Protein AF-A0A075G2L5-F1 (afdb_monomer_lite)

Radius of gyration: 18.98 Å; chains: 1; bounding box: 48×31×48 Å

Secondary structure (DSSP, 8-state):
---EEEEEPTTS-EEEEES-SSPPPTT--HHHHHHHHHHTT-EEEE-STT-SSS--GGGGGGSSEEEEEETT-TTSHHHHHHHHHHHHTT--EEEE----SGGGTTSSEEEE-S-SSHHHHHHHHHTT-EEEEE--PPPHHHHHHHHHHHHHHHHHHHHHHHHHH-GGGHHHHHHHHHHHHH-TTSHHHHHHHHHHHHHHHHHHHHHHHS---THHHHTT-HHHHHHHH-

InterPro domains:
  IPR016195 Polymerase/histidinol phosphatase-like [SSF89550] (2-130)

Organism: NCBI:txid1455937

pLDDT: mean 94.18, std 5.15, range [72.25, 98.56]

Structure (mmCIF, N/CA/C/O backbone):
data_AF-A0A075G2L5-F1
#
_entry.id   AF-A0A075G2L5-F1
#
loop_
_atom_site.group_PDB
_atom_site.id
_atom_site.type_symbol
_atom_site.label_atom_id
_atom_site.label_alt_id
_atom_site.label_comp_id
_atom_site.label_asym_id
_atom_site.label_entity_id
_atom_site.label_seq_id
_atom_site.pdbx_PDB_ins_code
_atom_site.Cartn_x
_atom_site.Cartn_y
_atom_site.Cartn_z
_atom_site.occupancy
_atom_site.B_iso_or_equiv
_atom_site.auth_seq_id
_atom_site.auth_comp_id
_atom_site.auth_asym_id
_atom_site.auth_atom_id
_atom_site.pdbx_PDB_model_num
ATOM 1 N N . MET A 1 1 ? 1.046 12.188 17.574 1.00 91.12 1 MET A N 1
ATOM 2 C CA . MET A 1 1 ? 1.854 11.048 17.097 1.00 91.12 1 MET A CA 1
ATOM 3 C C . MET A 1 1 ? 1.497 9.862 17.960 1.00 91.12 1 MET A C 1
ATOM 5 O O . MET A 1 1 ? 1.572 9.993 19.175 1.00 91.12 1 MET A O 1
ATOM 9 N N . TYR A 1 2 ? 1.054 8.772 17.345 1.00 94.88 2 TYR A N 1
ATOM 10 C CA . TYR A 1 2 ? 0.597 7.564 18.028 1.00 94.88 2 TYR A CA 1
ATOM 11 C C . TYR A 1 2 ? 1.304 6.341 17.436 1.00 94.88 2 TYR A C 1
ATOM 13 O O . TYR A 1 2 ? 1.673 6.398 16.260 1.00 94.88 2 TYR A O 1
ATOM 21 N N . PRO A 1 3 ? 1.524 5.279 18.228 1.00 95.88 3 PRO A N 1
ATOM 22 C CA . PRO A 1 3 ? 2.209 4.083 17.759 1.00 95.88 3 PRO A CA 1
ATOM 23 C C . PRO A 1 3 ? 1.346 3.303 16.763 1.00 95.88 3 PRO A C 1
ATOM 25 O O . PRO A 1 3 ? 0.140 3.129 16.960 1.00 95.88 3 PRO A O 1
ATOM 28 N N . ALA A 1 4 ? 1.980 2.843 15.689 1.00 97.12 4 ALA A N 1
ATOM 29 C CA . ALA A 1 4 ? 1.389 1.981 14.679 1.00 97.12 4 ALA A CA 1
ATOM 30 C C . ALA A 1 4 ? 2.491 1.187 13.968 1.00 97.12 4 ALA A C 1
ATOM 32 O O . ALA A 1 4 ? 3.648 1.612 13.959 1.00 97.12 4 ALA A O 1
ATOM 33 N N . GLU A 1 5 ? 2.122 0.069 13.355 1.00 97.38 5 GLU A N 1
ATOM 34 C CA . GLU A 1 5 ? 3.038 -0.798 12.615 1.00 97.38 5 GLU A CA 1
ATOM 35 C C . GLU A 1 5 ? 2.364 -1.364 11.365 1.00 97.38 5 GLU A C 1
ATOM 37 O O . GLU A 1 5 ? 1.165 -1.642 11.361 1.00 97.38 5 GLU A O 1
ATOM 42 N N . GLU A 1 6 ? 3.147 -1.525 10.301 1.00 97.94 6 GLU A N 1
ATOM 43 C CA . GLU A 1 6 ? 2.768 -2.293 9.120 1.00 97.94 6 GLU A CA 1
ATOM 44 C C . GLU A 1 6 ? 3.404 -3.678 9.228 1.00 97.94 6 GLU A C 1
ATOM 46 O O . GLU A 1 6 ? 4.622 -3.832 9.137 1.00 97.94 6 GLU A O 1
ATOM 51 N N . VAL A 1 7 ? 2.574 -4.688 9.472 1.00 98.06 7 VAL A N 1
ATOM 52 C CA . VAL A 1 7 ? 3.015 -6.061 9.705 1.00 98.06 7 VAL A CA 1
ATOM 53 C C . VAL A 1 7 ? 2.941 -6.837 8.397 1.00 98.06 7 VAL A C 1
ATOM 55 O O . VAL A 1 7 ? 1.862 -7.020 7.829 1.00 98.06 7 VAL A O 1
ATOM 58 N N . THR A 1 8 ? 4.085 -7.337 7.931 1.00 97.81 8 THR A N 1
ATOM 59 C CA . THR A 1 8 ? 4.146 -8.281 6.809 1.00 97.81 8 THR A CA 1
ATOM 60 C C . THR A 1 8 ? 3.854 -9.698 7.303 1.00 97.81 8 THR A C 1
ATOM 62 O O . THR A 1 8 ? 4.574 -10.228 8.158 1.00 97.81 8 THR A O 1
ATOM 65 N N . THR A 1 9 ? 2.807 -10.301 6.747 1.00 97.50 9 THR A N 1
ATOM 66 C CA . THR A 1 9 ? 2.351 -11.673 7.024 1.00 97.50 9 THR A CA 1
ATOM 67 C C . THR A 1 9 ? 3.226 -12.733 6.341 1.00 97.50 9 THR A C 1
ATOM 69 O O . THR A 1 9 ? 4.060 -12.426 5.487 1.00 97.50 9 THR A O 1
ATOM 72 N N . ASP A 1 10 ? 3.037 -14.000 6.709 1.00 95.50 10 ASP A N 1
ATOM 73 C CA . ASP A 1 10 ? 3.710 -15.177 6.134 1.00 95.50 10 ASP A CA 1
ATOM 74 C C . ASP A 1 10 ? 3.579 -15.288 4.607 1.00 95.50 10 ASP A C 1
ATOM 76 O O . ASP A 1 10 ? 4.484 -15.770 3.923 1.00 95.50 10 ASP A O 1
ATOM 80 N N . ASN A 1 11 ? 2.473 -14.791 4.059 1.00 92.19 11 ASN A N 1
ATOM 81 C CA . ASN A 1 11 ? 2.207 -14.754 2.633 1.00 92.19 11 ASN A CA 1
ATOM 82 C C . ASN A 1 11 ? 2.619 -13.425 1.972 1.00 92.19 11 ASN A C 1
ATOM 84 O O . ASN A 1 11 ? 2.211 -13.191 0.837 1.00 92.19 11 ASN A O 1
ATOM 88 N N . GLU A 1 12 ? 3.455 -12.604 2.615 1.00 92.19 12 GLU A N 1
ATOM 89 C CA . GLU A 1 12 ? 3.915 -11.274 2.163 1.00 92.19 12 GLU A CA 1
ATOM 90 C C . GLU A 1 12 ? 2.790 -10.241 1.934 1.00 92.19 12 GLU A C 1
ATOM 92 O O . GLU A 1 12 ? 2.998 -9.243 1.254 1.00 92.19 12 GLU A O 1
ATOM 97 N N . SER A 1 13 ? 1.597 -10.437 2.504 1.00 95.38 13 SER A N 1
ATOM 98 C CA . SER A 1 13 ? 0.564 -9.390 2.544 1.00 95.38 13 SER A CA 1
ATOM 99 C C . SER A 1 13 ? 0.750 -8.487 3.758 1.00 95.38 13 SER A C 1
ATOM 101 O O . SER A 1 13 ? 1.330 -8.908 4.762 1.00 95.38 13 SER A O 1
ATOM 103 N N . HIS A 1 14 ? 0.2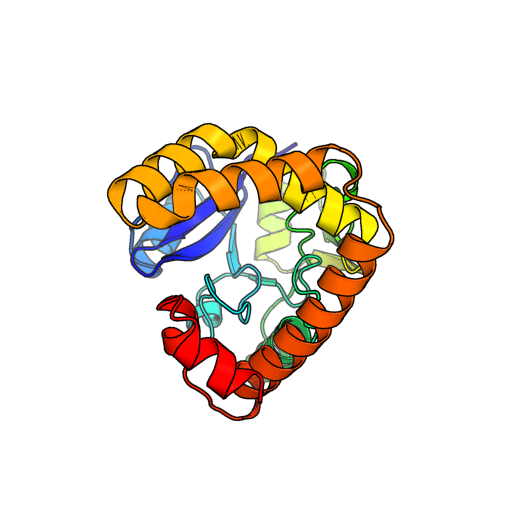21 -7.269 3.702 1.00 97.56 14 HIS A N 1
ATOM 104 C CA . HIS A 1 14 ? 0.363 -6.295 4.784 1.00 97.56 14 HIS A CA 1
ATOM 105 C C . HIS A 1 14 ? -0.918 -6.121 5.606 1.00 97.56 14 HIS A C 1
ATOM 107 O O . HIS A 1 14 ? -2.025 -6.212 5.076 1.00 97.56 14 HIS A O 1
ATOM 113 N N . VAL A 1 15 ? -0.749 -5.826 6.896 1.00 98.44 15 VAL A N 1
ATOM 114 C CA . VAL A 1 15 ? -1.799 -5.394 7.832 1.00 98.44 15 VAL A CA 1
ATOM 115 C C . VAL A 1 15 ? -1.279 -4.168 8.579 1.00 98.44 15 VAL A C 1
ATOM 117 O O . VAL A 1 15 ? -0.190 -4.218 9.146 1.00 98.44 15 VAL A O 1
ATOM 120 N N . LEU A 1 16 ? -2.046 -3.078 8.621 1.00 98.31 16 LEU A N 1
ATOM 121 C CA . LEU A 1 16 ? -1.731 -1.942 9.491 1.00 98.31 16 LEU A CA 1
ATOM 122 C C . LEU A 1 16 ? -2.360 -2.168 10.860 1.00 98.31 16 LEU A C 1
ATOM 124 O O . LEU A 1 16 ? -3.542 -2.505 10.948 1.00 98.31 16 LEU A O 1
ATOM 128 N N . VAL A 1 17 ? -1.591 -1.945 11.920 1.00 98.44 17 VAL A N 1
ATOM 129 C CA . VAL A 1 17 ? -2.044 -2.095 13.303 1.00 98.44 17 VAL A CA 1
ATOM 130 C C . VAL A 1 17 ? -1.798 -0.793 14.057 1.00 98.44 17 VAL A C 1
ATOM 132 O O . VAL A 1 17 ? -0.660 -0.356 14.209 1.00 98.44 17 VAL A O 1
ATOM 135 N N . TYR A 1 18 ? -2.873 -0.155 14.520 1.00 97.94 18 TYR A N 1
ATOM 136 C CA . TYR A 1 18 ? -2.849 1.128 15.224 1.00 97.94 18 TYR A CA 1
ATOM 137 C C . TYR A 1 18 ? -3.074 0.947 16.722 1.00 97.94 18 TYR A C 1
ATOM 139 O O . TYR A 1 18 ? -4.006 0.254 17.127 1.00 97.94 18 TYR A O 1
ATOM 147 N N . GLY A 1 19 ? -2.288 1.652 17.539 1.00 96.69 19 GLY A N 1
ATOM 148 C CA . GLY A 1 19 ? -2.414 1.619 18.998 1.00 96.69 19 GLY A CA 1
ATOM 149 C C . GLY A 1 19 ? -1.678 0.458 19.656 1.00 96.69 19 GLY A C 1
ATOM 150 O O . GLY A 1 19 ? -2.139 -0.037 20.676 1.00 96.69 19 GLY A O 1
ATOM 151 N N . ILE A 1 20 ? -0.558 0.035 19.070 1.00 96.44 20 ILE A N 1
ATOM 152 C CA . ILE A 1 20 ? 0.301 -1.011 19.633 1.00 96.44 20 ILE A CA 1
ATOM 153 C C . ILE A 1 20 ? 1.138 -0.495 20.811 1.00 96.44 20 ILE A C 1
ATOM 155 O O . ILE A 1 20 ? 1.550 0.669 20.830 1.00 96.44 20 ILE A O 1
ATOM 159 N N . ASP A 1 21 ? 1.429 -1.372 21.766 1.00 94.81 21 ASP A N 1
ATOM 160 C CA . ASP A 1 21 ? 2.378 -1.144 22.862 1.00 94.81 21 ASP A CA 1
ATOM 161 C C . ASP A 1 21 ? 3.716 -1.875 22.635 1.00 94.81 21 ASP A C 1
ATOM 163 O O . ASP A 1 21 ? 4.760 -1.408 23.100 1.00 94.81 21 ASP A O 1
ATOM 167 N N . HIS A 1 22 ? 3.714 -2.964 21.858 1.00 95.75 22 HIS A N 1
ATOM 168 C CA . HIS A 1 22 ? 4.903 -3.682 21.406 1.00 95.75 22 HIS A CA 1
ATOM 169 C C . HIS A 1 22 ? 4.769 -4.161 19.954 1.00 95.75 22 HIS A C 1
ATOM 171 O O . HIS A 1 22 ? 3.672 -4.400 19.453 1.00 95.75 22 HIS A O 1
ATOM 177 N N . SER A 1 23 ? 5.915 -4.305 19.280 1.00 96.94 23 SER A N 1
ATOM 178 C CA . SER A 1 23 ? 5.971 -4.746 17.880 1.00 96.94 23 SER A CA 1
ATOM 179 C C . SER A 1 23 ? 5.433 -6.167 17.721 1.00 96.94 23 SER A C 1
ATOM 181 O O . SER A 1 23 ? 5.717 -7.056 18.533 1.00 96.94 23 SER A O 1
ATOM 183 N N . ILE A 1 24 ? 4.665 -6.372 16.656 1.00 97.38 24 ILE A N 1
ATOM 184 C CA . ILE A 1 24 ? 4.135 -7.666 16.249 1.00 97.38 24 ILE A CA 1
ATOM 185 C C . ILE A 1 24 ? 5.153 -8.339 15.330 1.00 97.38 24 ILE A C 1
ATOM 187 O O . ILE A 1 24 ? 5.670 -7.759 14.376 1.00 97.38 24 ILE A O 1
ATOM 191 N N . LYS A 1 25 ? 5.444 -9.612 15.602 1.00 96.56 25 LYS A N 1
ATOM 192 C CA . LYS A 1 25 ? 6.413 -10.381 14.821 1.00 96.56 25 LYS A CA 1
ATOM 193 C C . LYS A 1 25 ? 5.963 -10.509 13.356 1.00 96.56 25 LYS A C 1
ATOM 195 O O . LYS A 1 25 ? 4.844 -10.925 13.077 1.00 96.56 25 LYS A O 1
ATOM 200 N N . SER A 1 26 ? 6.872 -10.237 12.420 1.00 96.31 26 SER A N 1
ATOM 201 C CA . SER A 1 26 ? 6.643 -10.480 10.990 1.00 96.31 26 SER A CA 1
ATOM 202 C C . SER A 1 26 ? 6.686 -11.976 10.635 1.00 96.31 26 SER A C 1
ATOM 204 O O . SER A 1 26 ? 7.354 -12.772 11.304 1.00 96.31 26 SER A O 1
AT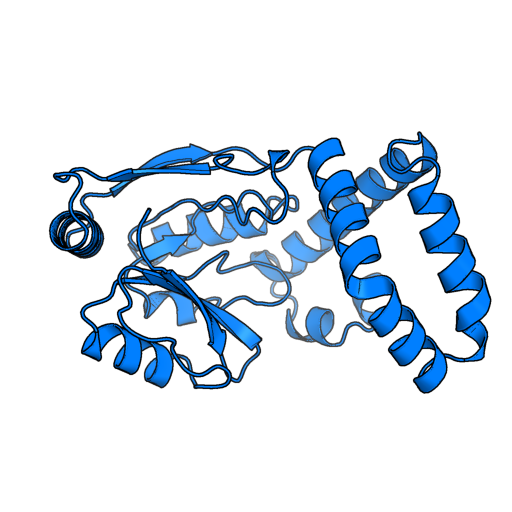OM 206 N N . GLY A 1 27 ? 5.985 -12.352 9.562 1.00 96.50 27 GLY A N 1
ATOM 207 C CA . GLY A 1 27 ? 5.903 -13.726 9.065 1.00 96.50 27 GLY A CA 1
ATOM 208 C C . GLY A 1 27 ? 4.887 -14.594 9.808 1.00 96.50 27 GLY A C 1
ATOM 209 O O . GLY A 1 27 ? 4.950 -15.815 9.705 1.00 96.50 27 GLY A O 1
ATOM 210 N N . LEU A 1 28 ? 3.993 -13.974 10.580 1.00 97.62 28 LEU A N 1
ATOM 211 C CA . LEU A 1 28 ? 2.815 -14.619 11.155 1.00 97.62 28 LEU A CA 1
ATOM 212 C C . LEU A 1 28 ? 1.700 -14.720 10.107 1.00 97.62 28 LEU A C 1
ATOM 214 O O . LEU A 1 28 ? 1.626 -13.896 9.191 1.00 97.62 28 LEU A O 1
ATOM 218 N N . SER A 1 29 ? 0.812 -15.698 10.261 1.00 98.31 29 SER A N 1
ATOM 219 C CA . SER A 1 29 ? -0.421 -15.752 9.473 1.00 98.31 29 SER A CA 1
ATOM 220 C C . SER A 1 29 ? -1.321 -14.553 9.788 1.00 98.31 29 SER A C 1
ATOM 222 O O . SER A 1 29 ? -1.224 -13.949 10.858 1.00 98.31 29 SER A O 1
ATOM 224 N N . LEU A 1 30 ? -2.244 -14.219 8.878 1.00 98.25 30 LEU A N 1
ATOM 225 C CA . LEU A 1 30 ? -3.199 -13.126 9.095 1.00 98.25 30 LEU A CA 1
ATOM 226 C C . LEU A 1 30 ? -3.911 -13.250 10.451 1.00 98.25 30 LEU A C 1
ATOM 228 O O . LEU A 1 30 ? -3.936 -12.294 11.215 1.00 98.25 30 LEU A O 1
ATOM 232 N N . HIS A 1 31 ? -4.453 -14.425 10.774 1.00 98.31 31 HIS A N 1
ATOM 233 C CA . HIS A 1 31 ? -5.198 -14.622 12.019 1.00 98.31 31 HIS A CA 1
ATOM 234 C C . HIS A 1 31 ? -4.329 -14.445 13.268 1.00 98.31 31 HIS A C 1
ATOM 236 O O . HIS A 1 31 ? -4.788 -13.840 14.231 1.00 98.31 31 HIS A O 1
ATOM 242 N N . GLU A 1 32 ? -3.069 -14.881 13.237 1.00 98.38 32 GLU A N 1
ATOM 243 C CA . GLU A 1 32 ? -2.132 -14.645 14.340 1.00 98.38 32 GLU A CA 1
ATOM 244 C C . GLU A 1 32 ? -1.825 -13.151 14.514 1.00 98.38 32 GLU A C 1
ATOM 246 O O . GLU A 1 32 ? -1.801 -12.664 15.641 1.00 98.38 32 GLU A O 1
ATOM 251 N N . VAL A 1 33 ? -1.659 -12.396 13.419 1.00 98.4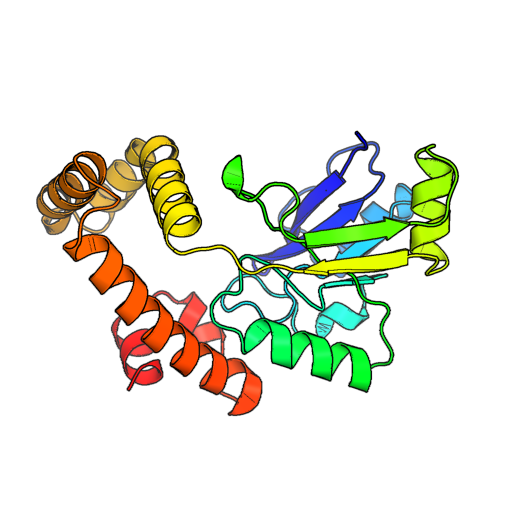4 33 VAL A N 1
ATOM 252 C CA . VAL A 1 33 ? -1.489 -10.931 13.485 1.00 98.44 33 VAL A CA 1
ATOM 253 C C . VAL A 1 33 ? -2.721 -10.261 14.098 1.00 98.44 33 VAL A C 1
ATOM 255 O O . VAL A 1 33 ? -2.583 -9.389 14.957 1.00 98.44 33 VAL A O 1
ATOM 258 N N . LEU A 1 34 ? -3.927 -10.672 13.691 1.00 98.44 34 LEU A N 1
ATOM 259 C CA . LEU A 1 34 ? -5.179 -10.144 14.244 1.00 98.44 34 LEU A CA 1
ATOM 260 C C . LEU A 1 34 ? -5.328 -10.478 15.738 1.00 98.44 34 LEU A C 1
ATOM 262 O O . LEU A 1 34 ? -5.773 -9.631 16.516 1.00 98.44 34 LEU A O 1
ATOM 266 N N . ASP A 1 35 ? -4.925 -11.678 16.158 1.00 98.38 35 ASP A N 1
ATOM 267 C CA . ASP A 1 35 ? -4.945 -12.087 17.563 1.00 98.38 35 ASP A CA 1
ATOM 268 C C . ASP A 1 35 ? -3.951 -11.279 18.411 1.00 98.38 35 ASP A C 1
ATOM 270 O O . ASP A 1 35 ? -4.305 -10.842 19.509 1.00 98.38 35 ASP A O 1
ATOM 274 N N . GLU A 1 36 ? -2.738 -11.018 17.912 1.00 98.12 36 GLU A N 1
ATOM 275 C CA . GLU A 1 36 ? -1.771 -10.144 18.592 1.00 98.12 36 GLU A CA 1
ATOM 276 C C . GLU A 1 36 ? -2.282 -8.702 18.699 1.00 98.12 36 GLU A C 1
ATOM 278 O O . GLU A 1 36 ? -2.260 -8.114 19.783 1.00 98.12 36 GLU A O 1
ATOM 283 N N . ALA A 1 37 ? -2.846 -8.152 17.620 1.00 98.06 37 ALA A N 1
ATOM 284 C CA . ALA A 1 37 ? -3.466 -6.828 17.647 1.00 98.06 37 ALA A CA 1
ATOM 285 C C . ALA A 1 37 ? -4.601 -6.753 18.685 1.00 98.06 37 ALA A C 1
ATOM 287 O O . ALA A 1 37 ? -4.712 -5.786 19.447 1.00 98.06 37 ALA A O 1
ATOM 288 N N . LYS A 1 38 ? -5.425 -7.802 18.775 1.00 97.38 38 LYS A N 1
ATOM 289 C CA . LYS A 1 38 ? -6.520 -7.885 19.745 1.00 97.38 38 LYS A CA 1
ATOM 290 C C . LYS A 1 38 ? -6.022 -7.920 21.191 1.00 97.38 38 LYS A C 1
ATOM 292 O O . LYS A 1 38 ? -6.625 -7.251 22.033 1.00 97.38 38 LYS A O 1
ATOM 297 N N . LYS A 1 39 ? -4.934 -8.643 21.490 1.00 97.69 39 LYS A N 1
ATOM 298 C CA . LYS A 1 39 ? -4.314 -8.675 22.834 1.00 97.69 39 LYS A CA 1
ATOM 299 C C . LYS A 1 39 ? -3.862 -7.290 23.296 1.00 97.69 39 LYS A C 1
ATOM 301 O O . LYS A 1 39 ? -3.967 -6.991 24.481 1.00 97.69 39 LYS A O 1
ATOM 306 N N . GLN A 1 40 ? -3.430 -6.446 22.361 1.00 97.06 40 GLN A N 1
ATOM 307 C CA . GLN A 1 40 ? -3.001 -5.069 22.622 1.00 97.06 40 GLN A CA 1
ATOM 308 C C . GLN A 1 40 ? -4.152 -4.048 22.571 1.00 97.06 40 GLN A C 1
ATOM 310 O O . GLN A 1 40 ? -3.926 -2.848 22.674 1.00 97.06 40 GLN A O 1
ATOM 315 N N . ASN A 1 41 ? -5.404 -4.493 22.395 1.00 96.31 41 ASN A N 1
ATOM 316 C CA . ASN A 1 41 ? -6.560 -3.619 22.174 1.00 96.31 41 ASN A CA 1
ATOM 317 C C . ASN A 1 41 ? -6.379 -2.650 20.979 1.00 96.31 41 ASN A C 1
ATOM 319 O O . ASN A 1 41 ? -7.028 -1.603 20.926 1.00 96.31 41 ASN A O 1
ATOM 323 N N . ALA A 1 42 ? -5.574 -3.032 19.988 1.00 97.88 42 ALA A N 1
ATOM 324 C CA . ALA A 1 42 ? -5.291 -2.252 18.788 1.00 97.88 42 ALA A CA 1
ATOM 325 C C . ALA A 1 42 ? -6.442 -2.306 17.763 1.00 97.88 42 ALA A C 1
ATOM 327 O O . ALA A 1 42 ? -7.432 -3.023 17.952 1.00 97.88 42 ALA A O 1
ATOM 328 N N . VAL A 1 43 ? -6.318 -1.518 16.690 1.00 98.25 43 VAL A N 1
ATOM 329 C CA . VAL A 1 43 ? -7.195 -1.540 15.503 1.00 98.25 43 VAL A CA 1
ATOM 330 C C . VAL A 1 43 ? -6.411 -2.009 14.296 1.00 98.25 43 VAL A C 1
ATOM 332 O O . VAL A 1 43 ? -5.318 -1.512 14.036 1.00 98.25 43 VAL A O 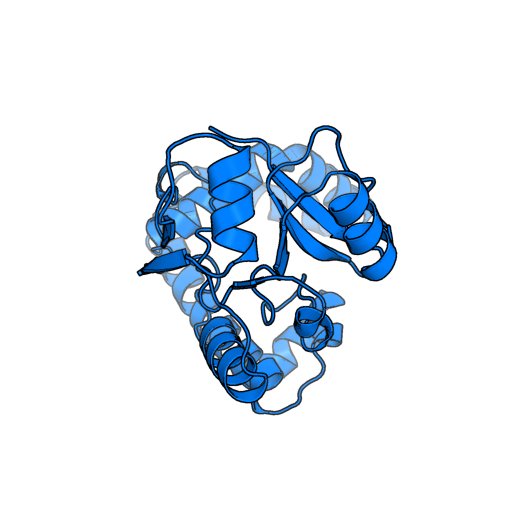1
ATOM 335 N N . THR A 1 44 ? -7.006 -2.909 13.527 1.00 98.50 44 THR A N 1
ATOM 336 C CA . THR A 1 44 ? -6.423 -3.451 12.304 1.00 98.50 44 THR A CA 1
ATOM 337 C C . THR A 1 44 ? -7.039 -2.800 11.072 1.00 98.50 44 THR A C 1
ATOM 339 O O . THR A 1 44 ? -8.235 -2.524 11.003 1.00 98.50 44 THR A O 1
ATOM 342 N N . THR A 1 45 ? -6.219 -2.514 10.072 1.00 98.50 45 THR A N 1
ATOM 343 C CA . THR A 1 45 ? -6.667 -2.015 8.772 1.00 98.50 45 THR A CA 1
ATOM 344 C C . THR A 1 45 ? -6.019 -2.848 7.683 1.00 98.50 45 THR A C 1
ATOM 346 O O . THR A 1 45 ? -4.817 -3.082 7.744 1.00 98.50 45 THR A O 1
ATOM 349 N N . ALA A 1 46 ? -6.790 -3.273 6.683 1.00 98.31 46 ALA A N 1
ATOM 350 C CA . ALA A 1 46 ? -6.249 -3.874 5.469 1.00 98.31 46 ALA A CA 1
ATOM 351 C C . ALA A 1 46 ? -5.745 -2.757 4.531 1.00 98.31 46 ALA A C 1
ATOM 353 O O . ALA A 1 46 ? -6.580 -2.085 3.903 1.00 98.31 46 ALA A O 1
ATOM 354 N N . PRO A 1 47 ? -4.422 -2.507 4.438 1.00 97.56 47 PRO A N 1
ATOM 355 C CA . PRO A 1 47 ? -3.886 -1.511 3.527 1.00 97.56 47 PRO A CA 1
ATOM 356 C C . PRO A 1 47 ? -4.021 -1.989 2.090 1.00 97.56 47 PRO A C 1
ATOM 358 O O . PRO A 1 47 ? -3.903 -3.185 1.809 1.00 97.56 47 PRO A O 1
ATOM 361 N N . HIS A 1 48 ? -4.266 -1.040 1.181 1.00 96.31 48 HIS A N 1
ATOM 362 C CA . HIS A 1 48 ? -4.254 -1.235 -0.269 1.00 96.31 48 HIS A CA 1
ATOM 363 C C . HIS A 1 48 ? -4.675 -2.659 -0.712 1.00 96.31 48 HIS A C 1
ATOM 365 O O . HIS A 1 48 ? -3.908 -3.362 -1.376 1.00 96.31 48 HIS A O 1
ATOM 371 N N . PRO A 1 49 ? -5.902 -3.106 -0.373 1.00 96.00 49 PRO A N 1
ATOM 372 C CA . PRO A 1 49 ? -6.310 -4.519 -0.360 1.00 96.00 49 PRO A CA 1
ATOM 373 C C . PRO A 1 49 ? -6.316 -5.177 -1.740 1.00 96.00 49 PRO A C 1
ATOM 375 O O . PRO A 1 49 ? -6.458 -6.391 -1.849 1.00 96.00 49 PRO A O 1
ATOM 378 N N . PHE A 1 50 ? -6.168 -4.386 -2.806 1.00 96.62 50 PHE A N 1
ATOM 379 C CA . PHE A 1 50 ? -6.054 -4.866 -4.177 1.00 96.62 50 PHE A CA 1
ATOM 380 C C . PHE A 1 50 ? -4.813 -4.340 -4.923 1.00 96.62 50 PHE A C 1
ATOM 382 O O . PHE A 1 50 ? -4.809 -4.333 -6.158 1.00 96.62 50 PHE A O 1
ATOM 389 N N . SER A 1 51 ? -3.764 -3.926 -4.197 1.00 94.38 51 SER A N 1
ATOM 390 C CA . SER A 1 51 ? -2.448 -3.616 -4.778 1.00 94.38 51 SER A CA 1
ATOM 391 C C . SER A 1 51 ? -1.876 -4.836 -5.504 1.00 94.38 51 SER A C 1
ATOM 393 O O . SER A 1 51 ? -2.317 -5.960 -5.296 1.00 94.38 51 SER A O 1
ATOM 395 N N . LEU A 1 52 ? -0.914 -4.655 -6.405 1.00 91.19 52 LEU A N 1
ATOM 396 C CA . LEU A 1 52 ? -0.466 -5.739 -7.286 1.00 91.19 52 LEU A CA 1
ATOM 397 C C . LEU A 1 52 ? 0.384 -6.830 -6.612 1.00 91.19 52 LEU A C 1
ATOM 399 O O . LEU A 1 52 ? 0.494 -7.913 -7.183 1.00 91.19 52 LEU A O 1
ATOM 403 N N . LEU A 1 53 ? 0.985 -6.561 -5.451 1.00 85.06 53 LEU A N 1
ATOM 404 C CA . LEU A 1 53 ? 1.990 -7.435 -4.831 1.00 85.06 53 LEU A CA 1
ATOM 405 C C . LEU A 1 53 ? 1.581 -7.873 -3.421 1.00 85.06 53 LEU A C 1
ATOM 407 O O . LEU A 1 53 ? 1.364 -9.063 -3.202 1.00 85.06 53 LEU A O 1
ATOM 411 N N . ASP A 1 54 ? 1.400 -6.909 -2.518 1.00 88.69 54 ASP A N 1
ATOM 412 C CA . ASP A 1 54 ? 1.421 -7.141 -1.068 1.00 88.69 54 ASP A CA 1
ATOM 413 C C . ASP A 1 54 ? 0.017 -6.937 -0.462 1.00 88.69 54 ASP A C 1
ATOM 415 O O . ASP A 1 54 ? -0.219 -6.092 0.402 1.00 88.69 54 ASP A O 1
ATOM 419 N N . ALA A 1 55 ? -0.969 -7.660 -1.001 1.00 93.31 55 ALA A N 1
ATOM 420 C CA . ALA A 1 55 ? -2.391 -7.401 -0.773 1.00 93.31 55 ALA A CA 1
ATOM 421 C C . ALA A 1 55 ? -3.144 -8.612 -0.207 1.00 93.31 55 ALA A C 1
ATOM 423 O O . ALA A 1 55 ? -3.114 -9.689 -0.798 1.00 93.31 55 ALA A O 1
ATOM 424 N N . LEU A 1 56 ? -3.940 -8.381 0.846 1.00 95.38 56 LEU A N 1
ATOM 425 C CA . LEU A 1 56 ? -4.811 -9.390 1.472 1.00 95.38 56 LEU A CA 1
ATOM 426 C C . LEU A 1 56 ? -5.986 -9.844 0.591 1.00 95.38 56 LEU A C 1
ATOM 428 O O . LEU A 1 56 ? -6.554 -10.911 0.810 1.00 95.38 56 LEU A O 1
ATOM 432 N N . ARG A 1 57 ? -6.382 -9.050 -0.413 1.00 95.38 57 ARG A N 1
ATOM 433 C CA . ARG A 1 57 ? -7.521 -9.353 -1.300 1.00 95.38 57 ARG A CA 1
ATOM 434 C C . ARG A 1 57 ? -8.806 -9.602 -0.505 1.00 95.38 57 ARG A C 1
ATOM 436 O O . ARG A 1 57 ? -9.211 -8.755 0.285 1.00 95.38 57 ARG A O 1
ATOM 443 N N . GLU A 1 58 ? -9.466 -10.733 -0.733 1.00 96.56 58 GLU A N 1
ATOM 444 C CA . GLU A 1 58 ? -10.733 -11.091 -0.095 1.00 96.56 58 GLU A CA 1
ATOM 445 C C . GLU A 1 58 ? -10.588 -11.308 1.422 1.00 96.56 58 GLU A C 1
ATOM 447 O O . GLU A 1 58 ? -11.548 -11.058 2.146 1.00 96.56 58 GLU A O 1
ATOM 452 N N . ASP A 1 59 ? -9.393 -11.649 1.922 1.00 97.38 59 ASP A N 1
ATOM 453 C CA . ASP A 1 59 ? -9.131 -11.795 3.363 1.00 97.38 59 ASP A CA 1
ATOM 454 C C . ASP A 1 59 ? -9.143 -10.447 4.107 1.00 97.38 59 ASP A C 1
ATOM 456 O O . ASP A 1 59 ? -9.192 -10.399 5.335 1.00 97.38 59 ASP A O 1
ATOM 460 N N . SER A 1 60 ? -9.205 -9.326 3.381 1.00 97.75 60 SER A N 1
ATOM 461 C CA . SER A 1 60 ? -9.376 -7.991 3.971 1.00 97.75 60 SER A CA 1
ATOM 462 C C . SER A 1 60 ? -10.659 -7.853 4.803 1.00 97.75 60 SER A C 1
ATOM 464 O O . SER A 1 60 ? -10.763 -6.913 5.584 1.00 97.75 60 SER A O 1
ATOM 466 N N . VAL A 1 61 ? -11.639 -8.760 4.654 1.00 98.19 61 VAL A N 1
ATOM 467 C CA . VAL A 1 61 ? -12.858 -8.783 5.490 1.00 98.19 61 VAL A CA 1
ATOM 468 C C . VAL A 1 61 ? -12.586 -9.072 6.968 1.00 98.19 61 VAL A C 1
ATOM 470 O O . VAL A 1 61 ? -13.463 -8.824 7.789 1.00 98.19 61 VAL A O 1
ATOM 473 N N . TYR A 1 62 ? -11.421 -9.633 7.307 1.00 98.19 62 TYR A N 1
ATOM 474 C CA . TYR A 1 62 ? -11.089 -9.983 8.689 1.00 98.19 62 TYR A CA 1
ATOM 475 C C . TYR A 1 62 ? -10.512 -8.808 9.494 1.00 98.19 62 TYR A C 1
ATOM 477 O O . TYR A 1 62 ? -10.447 -8.899 10.717 1.00 98.19 62 TYR A O 1
ATOM 485 N N . CYS A 1 63 ? -10.098 -7.721 8.835 1.00 98.19 63 CYS A N 1
ATOM 486 C CA . CYS A 1 63 ? -9.632 -6.503 9.502 1.00 98.19 63 CYS A CA 1
ATOM 487 C C . CYS A 1 63 ? -10.807 -5.609 9.933 1.00 98.19 63 CYS A C 1
ATOM 489 O O . CYS A 1 63 ? -11.874 -5.638 9.321 1.00 98.19 63 CYS A O 1
ATOM 491 N N . ASP A 1 64 ? -10.589 -4.757 10.940 1.00 98.25 64 ASP A N 1
ATOM 492 C CA . ASP A 1 64 ? -11.616 -3.819 11.427 1.00 98.25 64 ASP A CA 1
ATOM 493 C C . ASP A 1 64 ? -11.974 -2.755 10.372 1.00 98.25 64 ASP A C 1
ATOM 495 O O . ASP A 1 64 ? -13.128 -2.345 10.236 1.00 98.25 64 ASP A O 1
ATOM 499 N N . LEU A 1 65 ? -10.970 -2.295 9.621 1.00 98.31 65 LEU A N 1
ATOM 500 C CA . LEU A 1 65 ? -11.092 -1.263 8.591 1.00 98.31 65 LEU A CA 1
ATOM 501 C C . LEU A 1 65 ? -10.403 -1.703 7.295 1.00 98.31 65 LEU A C 1
ATOM 503 O O . LEU A 1 65 ? -9.503 -2.542 7.292 1.00 98.31 65 LEU A O 1
ATOM 507 N N . VAL A 1 66 ? -10.780 -1.086 6.176 1.00 98.38 66 VAL A N 1
ATOM 508 C CA . VAL A 1 66 ? -10.173 -1.355 4.865 1.00 98.38 66 VAL A CA 1
ATOM 509 C C . VAL A 1 66 ? -9.814 -0.057 4.154 1.00 98.38 66 VAL A C 1
ATOM 511 O O . VAL A 1 66 ? -10.623 0.867 4.069 1.00 98.38 66 VAL A O 1
ATOM 514 N N . GLU A 1 67 ? -8.618 0.019 3.572 1.00 98.44 67 GLU A N 1
ATOM 515 C CA . GLU A 1 67 ? -8.271 1.140 2.703 1.00 98.44 67 GLU A CA 1
ATOM 516 C C . GLU A 1 67 ? -9.061 1.083 1.389 1.00 98.44 67 GLU A C 1
ATOM 518 O O . GLU A 1 67 ? -8.781 0.291 0.489 1.00 98.44 67 GLU A O 1
ATOM 523 N N . ALA A 1 68 ? -10.033 1.980 1.236 1.00 97.94 68 ALA A N 1
ATOM 524 C CA . ALA A 1 68 ? -10.730 2.180 -0.032 1.00 97.94 68 ALA A CA 1
ATOM 525 C C . ALA A 1 68 ? -9.928 3.060 -1.005 1.00 97.94 68 ALA A C 1
ATOM 527 O O . ALA A 1 68 ? -10.241 3.131 -2.198 1.00 97.94 68 ALA A O 1
ATOM 528 N N . PHE A 1 69 ? -8.916 3.769 -0.506 1.00 98.50 69 PHE A N 1
ATOM 529 C CA . PHE A 1 69 ? -8.040 4.597 -1.318 1.00 98.50 69 PHE A CA 1
ATOM 530 C C . PHE A 1 69 ? -6.626 4.616 -0.749 1.00 98.50 69 PHE A C 1
ATOM 532 O O . PHE A 1 69 ? -6.422 5.044 0.381 1.00 98.50 69 PHE A O 1
ATOM 539 N N . ASN A 1 70 ? -5.655 4.233 -1.570 1.00 98.00 70 ASN A N 1
ATOM 540 C CA . ASN A 1 70 ? -4.243 4.396 -1.271 1.00 98.00 70 ASN A CA 1
ATOM 541 C C . ASN A 1 70 ? -3.590 5.328 -2.305 1.00 98.00 70 ASN A C 1
ATOM 543 O O . ASN A 1 70 ? -3.780 5.145 -3.514 1.00 98.00 70 ASN A O 1
ATOM 547 N N . SER A 1 71 ? -2.844 6.335 -1.848 1.00 97.62 71 SER A N 1
ATOM 548 C CA . SER A 1 71 ? -2.205 7.333 -2.718 1.00 97.62 71 SER A CA 1
ATOM 549 C C . SER A 1 71 ? -1.162 6.736 -3.671 1.00 97.62 71 SER A C 1
ATOM 551 O O . SER A 1 71 ? -1.021 7.243 -4.791 1.00 97.62 71 SER A O 1
ATOM 553 N N . SER A 1 72 ? -0.474 5.662 -3.266 1.00 95.00 72 SER A N 1
ATOM 554 C CA . SER A 1 72 ? 0.557 4.964 -4.050 1.00 95.00 72 SER A CA 1
ATOM 555 C C . SER A 1 72 ? -0.017 4.074 -5.159 1.00 95.00 72 SER A C 1
ATOM 557 O O . SER A 1 72 ? 0.698 3.742 -6.107 1.00 95.00 72 SER A O 1
ATOM 559 N N . ASN A 1 73 ? -1.316 3.746 -5.122 1.00 95.25 73 ASN A N 1
ATOM 560 C CA . ASN A 1 73 ? -2.010 2.955 -6.151 1.00 95.25 73 ASN A CA 1
ATOM 561 C C . ASN A 1 73 ? -2.329 3.776 -7.419 1.00 95.25 73 ASN A C 1
ATOM 563 O O . ASN A 1 73 ? -3.476 3.917 -7.851 1.00 95.25 73 ASN A O 1
ATOM 567 N N . VAL A 1 74 ? -1.290 4.321 -8.051 1.00 94.06 74 VAL A N 1
ATOM 568 C CA . VAL A 1 74 ? -1.351 5.158 -9.268 1.00 94.06 74 VAL A CA 1
ATOM 569 C C . VAL A 1 74 ? -1.899 4.430 -10.509 1.00 94.06 74 VAL A C 1
ATOM 571 O O . VAL A 1 74 ? -2.222 5.059 -11.525 1.00 94.06 74 VAL A O 1
ATOM 574 N N . ASP A 1 75 ? -2.057 3.106 -10.431 1.00 93.94 75 ASP A N 1
ATOM 575 C CA . ASP A 1 75 ? -2.742 2.282 -11.428 1.00 93.94 75 ASP A CA 1
ATOM 576 C C . ASP A 1 75 ? -4.271 2.490 -11.447 1.00 93.94 75 ASP A C 1
ATOM 578 O O . ASP A 1 75 ? -4.922 2.075 -12.404 1.00 93.94 75 ASP A O 1
ATOM 582 N N . VAL A 1 76 ? -4.843 3.166 -10.439 1.00 95.81 76 VAL A N 1
ATOM 583 C CA . VAL A 1 76 ? -6.271 3.516 -10.282 1.00 95.81 76 VAL A CA 1
ATOM 584 C C . VAL A 1 76 ? -7.210 2.317 -10.076 1.00 95.81 76 VAL A C 1
ATOM 586 O O . VAL A 1 76 ? -8.110 2.388 -9.237 1.00 95.81 76 VAL A O 1
ATOM 589 N N . TYR A 1 77 ? -7.026 1.212 -10.799 1.00 97.31 77 TYR A N 1
ATOM 590 C CA . TYR A 1 77 ? -7.896 0.037 -10.747 1.00 97.31 77 TYR A CA 1
ATOM 591 C C . TYR A 1 77 ? -7.848 -0.681 -9.397 1.00 97.31 77 TYR A C 1
ATOM 593 O O . TYR A 1 77 ? -8.892 -1.153 -8.948 1.00 97.31 77 TYR A O 1
ATOM 601 N N . SER A 1 78 ? -6.703 -0.687 -8.710 1.00 97.06 78 SER A N 1
ATOM 602 C CA . SER A 1 78 ? -6.578 -1.220 -7.347 1.00 97.06 78 SER A CA 1
ATOM 603 C C . SER A 1 78 ? -7.535 -0.501 -6.386 1.00 97.06 78 SER A C 1
ATOM 605 O O . SER A 1 78 ? -8.334 -1.140 -5.702 1.00 97.06 78 SER A O 1
ATOM 607 N N . ASN A 1 79 ? -7.554 0.839 -6.411 1.00 98.12 79 ASN A N 1
ATOM 608 C CA . ASN A 1 79 ? -8.471 1.640 -5.591 1.00 98.12 79 ASN A CA 1
ATOM 609 C C . ASN A 1 79 ? -9.937 1.474 -6.033 1.00 98.12 79 ASN A C 1
ATOM 611 O O . ASN A 1 79 ? -10.837 1.426 -5.195 1.00 98.12 79 ASN A O 1
ATOM 615 N N . LEU A 1 80 ? -10.207 1.356 -7.340 1.00 98.00 80 LEU A N 1
ATOM 616 C CA . LEU A 1 80 ? -11.566 1.091 -7.833 1.00 98.00 80 LEU A CA 1
ATOM 617 C C . LEU A 1 80 ? -12.098 -0.262 -7.344 1.00 98.00 80 LEU A C 1
ATOM 619 O O . LEU A 1 80 ? -13.254 -0.347 -6.923 1.00 98.00 80 LEU A O 1
ATOM 623 N N . ARG A 1 81 ? -11.266 -1.311 -7.371 1.00 97.88 81 ARG A N 1
ATOM 624 C CA . ARG A 1 81 ? -11.643 -2.632 -6.862 1.00 97.88 81 ARG A CA 1
ATOM 625 C C . ARG A 1 81 ? -11.828 -2.607 -5.349 1.00 97.88 81 ARG A C 1
ATOM 627 O O . ARG A 1 81 ? -12.835 -3.140 -4.894 1.00 97.88 81 ARG A O 1
ATOM 634 N N . ALA A 1 82 ? -10.959 -1.920 -4.604 1.00 98.06 82 ALA A N 1
ATOM 635 C CA . ALA A 1 82 ? -11.098 -1.743 -3.156 1.00 98.06 82 ALA A CA 1
ATOM 636 C C . ALA A 1 82 ? -12.431 -1.080 -2.774 1.00 98.06 82 ALA A C 1
ATOM 638 O O . ALA A 1 82 ? -13.171 -1.614 -1.950 1.00 98.06 82 ALA A O 1
ATOM 639 N N . LYS A 1 83 ? -12.804 0.022 -3.442 1.00 98.06 83 LYS A N 1
ATOM 640 C CA . LYS A 1 83 ? -14.106 0.687 -3.240 1.00 98.06 83 LYS A CA 1
ATOM 641 C C . LYS A 1 83 ? -15.286 -0.235 -3.536 1.00 98.06 83 LYS A C 1
ATOM 643 O O . LYS A 1 83 ? -16.255 -0.257 -2.779 1.00 98.06 83 LYS A O 1
ATOM 648 N N . LYS A 1 84 ? -15.221 -0.985 -4.643 1.00 98.25 84 LYS A N 1
ATOM 649 C CA . LYS A 1 84 ? -16.274 -1.934 -5.028 1.00 98.25 84 LYS A CA 1
ATOM 650 C C . LYS A 1 84 ? -16.412 -3.050 -3.989 1.00 98.25 84 LYS A C 1
ATOM 652 O O . LYS A 1 84 ? -17.519 -3.295 -3.528 1.00 98.25 84 LYS A O 1
ATOM 657 N N . PHE A 1 85 ? -15.301 -3.653 -3.583 1.00 98.31 85 PHE A N 1
ATOM 658 C CA . PHE A 1 85 ? -15.259 -4.711 -2.577 1.00 98.31 85 PHE A CA 1
ATOM 659 C C . PHE A 1 85 ? -15.788 -4.244 -1.215 1.00 98.31 85 PHE A C 1
ATOM 661 O O . PHE A 1 85 ? -16.656 -4.897 -0.644 1.00 98.31 85 PHE A O 1
ATOM 668 N N . ALA A 1 86 ? -15.349 -3.077 -0.732 1.00 97.88 86 ALA A N 1
ATOM 669 C CA . ALA A 1 86 ? -15.835 -2.524 0.529 1.00 97.88 86 ALA A CA 1
ATOM 670 C C . ALA A 1 86 ? -17.352 -2.282 0.506 1.00 97.88 86 ALA A C 1
ATOM 672 O O . ALA A 1 86 ? -18.038 -2.578 1.480 1.00 97.88 86 ALA A O 1
ATOM 673 N N . LYS A 1 87 ? -17.899 -1.820 -0.628 1.00 98.06 87 LYS A N 1
ATOM 674 C CA . LYS A 1 87 ? -19.349 -1.677 -0.813 1.00 98.06 87 LYS A CA 1
ATOM 675 C C . LYS A 1 87 ? -20.071 -3.029 -0.850 1.00 98.06 87 LYS A C 1
ATOM 677 O O . LYS A 1 87 ? -21.132 -3.155 -0.255 1.00 98.06 87 LYS A O 1
ATOM 682 N N . GLU A 1 88 ? -19.523 -4.018 -1.554 1.00 97.88 88 GLU A N 1
ATOM 683 C CA . GLU A 1 88 ? -20.099 -5.369 -1.678 1.00 97.88 88 GLU A CA 1
ATOM 684 C C . GLU A 1 88 ? -20.160 -6.107 -0.336 1.00 97.88 88 GLU A C 1
ATOM 686 O O . GLU A 1 88 ? -21.096 -6.864 -0.089 1.00 97.88 88 GLU A O 1
ATOM 691 N N . LYS A 1 89 ? -19.161 -5.889 0.520 1.00 98.06 89 LYS A N 1
ATOM 692 C CA . LYS A 1 89 ? -19.011 -6.549 1.821 1.00 98.06 89 LYS A CA 1
ATOM 693 C C . LYS A 1 89 ? -19.470 -5.684 3.002 1.00 98.06 89 LYS A C 1
ATOM 695 O O . LYS A 1 89 ? -19.359 -6.128 4.138 1.00 98.06 89 LYS A O 1
ATOM 700 N N . SER A 1 90 ? -19.990 -4.481 2.743 1.00 97.25 90 SER A N 1
ATOM 701 C CA . SER A 1 90 ? -20.421 -3.510 3.764 1.00 97.25 90 SER A CA 1
ATOM 702 C C . SER A 1 90 ? -19.335 -3.191 4.805 1.00 97.25 90 SER A C 1
ATOM 704 O O . SER A 1 90 ? -19.610 -3.146 6.000 1.00 97.25 90 SER A O 1
ATOM 706 N N . LEU A 1 91 ? -18.097 -2.985 4.348 1.00 97.50 91 LEU A N 1
ATOM 707 C CA . LEU A 1 91 ? -16.936 -2.732 5.208 1.00 97.50 91 LEU A CA 1
ATOM 708 C C . LEU A 1 91 ? -16.770 -1.242 5.511 1.00 97.50 91 LEU A C 1
ATOM 710 O O . LEU A 1 91 ? -17.117 -0.378 4.700 1.00 97.50 91 LEU A O 1
ATOM 714 N N . HIS A 1 92 ? -16.167 -0.947 6.660 1.00 97.94 92 HIS A N 1
ATOM 715 C CA . HIS A 1 92 ? -15.785 0.408 7.038 1.00 97.94 92 HIS A CA 1
ATOM 716 C C . HIS A 1 92 ? -14.458 0.795 6.392 1.00 97.94 92 HIS A C 1
ATOM 718 O O . HIS A 1 92 ? -13.513 0.007 6.341 1.00 97.94 92 HIS A O 1
ATOM 724 N N . VAL A 1 93 ? -14.410 2.012 5.852 1.00 98.25 93 VAL A N 1
ATOM 725 C CA . VAL A 1 93 ? -13.351 2.417 4.929 1.00 98.25 93 VAL A CA 1
ATOM 726 C C . VAL A 1 93 ? -12.516 3.569 5.450 1.00 98.25 93 VAL A C 1
ATOM 728 O O . VAL A 1 93 ? -13.025 4.495 6.078 1.00 98.25 93 VAL A O 1
ATOM 731 N N . VAL A 1 94 ? -11.239 3.531 5.094 1.00 98.56 94 VAL A N 1
ATOM 732 C CA . VAL A 1 94 ? -10.262 4.595 5.328 1.00 98.56 94 VAL A CA 1
ATOM 733 C C . VAL A 1 94 ? -9.456 4.876 4.061 1.00 98.56 94 VAL A C 1
ATOM 735 O O . VAL A 1 94 ? -9.591 4.183 3.046 1.00 98.56 94 VAL A O 1
ATOM 738 N N . ALA A 1 95 ? -8.629 5.915 4.106 1.00 98.31 95 ALA A N 1
ATOM 739 C CA . ALA A 1 95 ? -7.649 6.224 3.078 1.00 98.31 95 ALA A CA 1
ATOM 740 C C . ALA A 1 95 ? -6.229 6.299 3.657 1.00 98.31 95 ALA A C 1
ATOM 742 O O . ALA A 1 95 ? -6.035 6.806 4.762 1.00 98.31 95 ALA A O 1
ATOM 743 N N . GLY A 1 96 ? -5.245 5.838 2.888 1.00 97.56 96 GLY A N 1
ATOM 744 C CA . GLY A 1 96 ? -3.831 5.834 3.260 1.00 97.56 96 GLY A CA 1
A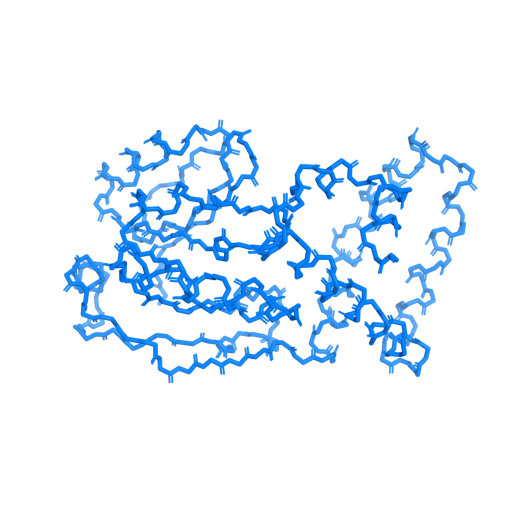TOM 745 C C . GLY A 1 96 ? -2.971 6.594 2.261 1.00 97.56 96 GLY A C 1
ATOM 746 O O . GLY A 1 96 ? -3.198 6.543 1.050 1.00 97.56 96 GLY A O 1
ATOM 747 N N . SER A 1 97 ? -1.978 7.331 2.758 1.00 96.94 97 SER A N 1
ATOM 748 C CA . SER A 1 97 ? -0.983 7.970 1.893 1.00 96.94 97 SER A CA 1
ATOM 749 C C . SER A 1 97 ? 0.139 7.023 1.475 1.00 96.94 97 SER A C 1
ATOM 751 O O . SER A 1 97 ? 0.759 7.284 0.449 1.00 96.94 97 SER A O 1
ATOM 753 N N . ASP A 1 98 ? 0.410 5.976 2.267 1.00 95.75 98 ASP A N 1
ATOM 754 C CA . ASP A 1 98 ? 1.540 5.056 2.066 1.00 95.75 98 ASP A CA 1
ATOM 755 C C . ASP A 1 98 ? 2.859 5.808 1.779 1.00 95.75 98 ASP A C 1
ATOM 757 O O . ASP A 1 98 ? 3.583 5.623 0.794 1.00 95.75 98 ASP A O 1
ATOM 761 N N . SER A 1 99 ? 3.105 6.800 2.634 1.00 95.88 99 SER A N 1
ATOM 762 C CA . SER A 1 99 ? 4.115 7.816 2.392 1.00 95.88 99 SER A CA 1
ATOM 763 C C . SER A 1 99 ? 5.516 7.298 2.692 1.00 95.88 99 SER A C 1
ATOM 765 O O . SER A 1 99 ? 5.875 7.093 3.846 1.00 95.88 99 SER A O 1
ATOM 767 N N . HIS A 1 100 ? 6.341 7.225 1.653 1.00 94.69 100 HIS A N 1
ATOM 768 C CA . HIS A 1 100 ? 7.751 6.836 1.745 1.00 94.69 100 HIS A CA 1
ATOM 769 C C . HIS A 1 100 ? 8.726 8.011 1.555 1.00 94.69 100 HIS A C 1
ATOM 771 O O . HIS A 1 100 ? 9.933 7.859 1.733 1.00 94.69 100 HIS A O 1
ATOM 777 N N . VAL A 1 101 ? 8.213 9.187 1.180 1.00 95.12 101 VAL A N 1
ATOM 778 C CA . VAL A 1 101 ? 8.975 10.436 1.034 1.00 95.12 101 VAL A CA 1
ATOM 779 C C . VAL A 1 101 ? 8.224 11.599 1.675 1.00 95.12 101 VAL A C 1
ATOM 781 O O . VAL A 1 101 ? 7.018 11.527 1.902 1.00 95.12 101 VAL A O 1
ATOM 784 N N . GLN A 1 102 ? 8.925 12.688 1.992 1.00 94.81 102 GLN A N 1
ATOM 785 C CA . GLN A 1 102 ? 8.333 13.810 2.727 1.00 94.81 102 GLN A CA 1
ATOM 786 C C . GLN A 1 102 ? 7.177 14.472 1.961 1.00 94.81 102 GLN A C 1
ATOM 788 O O . GLN A 1 102 ? 6.182 14.870 2.564 1.00 94.81 102 GLN A O 1
ATOM 793 N N . SER A 1 103 ? 7.290 14.567 0.636 1.00 95.62 103 SER A N 1
ATOM 794 C CA . SER A 1 103 ? 6.298 15.210 -0.234 1.00 95.62 103 SER A CA 1
ATOM 795 C C . SER A 1 103 ? 4.936 14.500 -0.255 1.00 95.62 103 SER A C 1
ATOM 797 O O . SER A 1 103 ? 3.908 15.147 -0.480 1.00 95.62 103 SER A O 1
ATOM 799 N N . THR A 1 104 ? 4.908 13.199 0.057 1.00 96.62 104 THR A N 1
ATOM 800 C CA . THR A 1 104 ? 3.691 12.373 0.063 1.00 96.62 104 THR A CA 1
ATOM 801 C C . THR A 1 104 ? 2.987 12.304 1.422 1.00 96.62 104 THR A C 1
ATOM 803 O O . THR A 1 104 ? 1.899 11.726 1.522 1.00 96.62 104 THR A O 1
ATOM 806 N N . ILE A 1 105 ? 3.557 12.908 2.473 1.00 96.44 105 ILE A N 1
ATOM 807 C CA . ILE A 1 105 ? 2.945 12.925 3.808 1.00 96.44 105 ILE A CA 1
ATOM 808 C C . ILE A 1 105 ? 1.599 13.655 3.732 1.00 96.44 105 ILE A C 1
ATOM 810 O O . ILE A 1 105 ? 1.504 14.766 3.216 1.00 96.44 105 ILE A O 1
ATOM 814 N N . GLY A 1 106 ? 0.542 13.016 4.240 1.00 95.62 106 GLY A N 1
ATOM 815 C CA . GLY A 1 106 ? -0.802 13.597 4.263 1.00 95.62 106 GLY A CA 1
ATOM 816 C C . GLY A 1 106 ? -1.486 13.710 2.895 1.00 95.62 106 GLY A C 1
ATOM 817 O O . GLY A 1 106 ? -2.473 14.432 2.778 1.00 95.62 106 GLY A O 1
ATOM 818 N N . ARG A 1 107 ? -1.014 13.007 1.848 1.00 96.44 107 ARG A N 1
ATOM 819 C CA . ARG A 1 107 ? -1.725 12.977 0.549 1.00 96.44 107 ARG A CA 1
ATOM 820 C C . ARG A 1 107 ? -3.138 12.414 0.647 1.00 96.44 107 ARG A C 1
ATOM 822 O O . ARG A 1 107 ? -4.004 12.835 -0.117 1.00 96.44 107 ARG A O 1
ATOM 829 N N . SER A 1 108 ? -3.357 11.509 1.593 1.00 97.56 108 SER A N 1
ATOM 830 C CA . SER A 1 108 ? -4.682 11.080 2.017 1.00 97.56 108 SER A CA 1
ATOM 831 C C . SER A 1 108 ? -4.784 11.202 3.534 1.00 97.56 108 SER A C 1
ATOM 833 O O . SER A 1 108 ? -3.818 10.905 4.240 1.00 97.56 108 SER A O 1
ATOM 835 N N . THR A 1 109 ? -5.934 11.663 4.019 1.00 98.12 109 THR A N 1
ATOM 836 C CA . THR A 1 109 ? -6.213 11.869 5.446 1.00 98.12 109 THR A CA 1
ATOM 837 C C . THR A 1 109 ? -7.599 11.347 5.802 1.00 98.12 109 THR A C 1
ATOM 839 O O . THR A 1 109 ? -8.510 11.303 4.970 1.00 98.12 109 THR A O 1
ATOM 842 N N . ASN A 1 110 ? -7.754 10.956 7.065 1.00 98.25 110 ASN A N 1
ATOM 843 C CA . ASN A 1 110 ? -9.030 10.569 7.651 1.00 98.25 110 ASN A CA 1
ATOM 844 C C . ASN A 1 110 ? -9.347 11.522 8.803 1.00 98.25 110 ASN A C 1
ATOM 846 O O . ASN A 1 110 ? -8.462 11.853 9.592 1.00 98.25 110 ASN A O 1
ATOM 850 N N . LEU A 1 111 ? -10.611 11.915 8.922 1.00 98.12 111 LEU A N 1
ATOM 851 C CA . LEU A 1 111 ? -11.130 12.647 10.064 1.00 98.12 111 LEU A CA 1
ATOM 852 C C . LEU A 1 111 ? -11.687 11.647 11.080 1.00 98.12 111 LEU A C 1
ATOM 854 O O . LEU A 1 111 ? -12.582 10.863 10.762 1.00 98.12 111 LEU A O 1
ATOM 858 N N . ILE A 1 112 ? -11.155 11.680 12.302 1.00 98.12 112 ILE A N 1
ATOM 859 C CA . ILE A 1 112 ? -11.578 10.817 13.412 1.00 98.12 112 ILE A CA 1
ATOM 860 C C . ILE A 1 112 ? -12.290 11.679 14.451 1.00 98.12 112 ILE A C 1
ATOM 862 O O . ILE A 1 112 ? -11.735 12.660 14.945 1.00 98.12 112 ILE A O 1
ATOM 866 N N . HIS A 1 113 ? -13.524 11.316 14.794 1.00 97.62 113 HIS A N 1
ATOM 867 C CA . HIS A 1 113 ? -14.328 12.059 15.761 1.00 97.62 113 HIS A CA 1
ATOM 868 C C . HIS A 1 113 ? -14.065 11.566 17.188 1.00 97.62 113 HIS A C 1
ATOM 870 O O . HIS A 1 113 ? -14.798 10.729 17.723 1.00 97.62 113 HIS A O 1
ATOM 876 N N . SER A 1 114 ? -13.014 12.100 17.807 1.00 97.44 114 SER A N 1
ATOM 877 C CA . SER A 1 114 ? -12.614 11.785 19.181 1.00 97.44 114 SER A CA 1
ATOM 878 C C . SER A 1 114 ? -11.885 12.953 19.846 1.00 97.44 114 SER A C 1
ATOM 880 O O . SER A 1 114 ? -11.461 13.903 19.189 1.00 97.44 114 SER A O 1
ATOM 882 N N . GLU A 1 115 ? -11.667 12.864 21.160 1.00 96.62 115 GLU A N 1
ATOM 883 C CA . GLU A 1 115 ? -10.589 13.642 21.777 1.00 96.62 115 GLU A CA 1
ATOM 884 C C . GLU A 1 115 ? -9.226 13.168 21.247 1.00 96.62 115 GLU A C 1
ATOM 886 O O . GLU A 1 115 ? -9.060 12.003 20.875 1.00 96.62 115 GLU A O 1
ATOM 891 N N . ASN A 1 116 ? -8.226 14.049 21.289 1.00 95.25 116 ASN A N 1
ATOM 892 C CA . ASN A 1 116 ? -6.853 13.753 20.876 1.00 95.25 116 ASN A CA 1
ATOM 893 C C . ASN A 1 116 ? -6.077 12.980 21.966 1.00 95.25 116 ASN A C 1
ATOM 895 O O . ASN A 1 116 ? -5.073 13.451 22.504 1.00 95.25 116 ASN A O 1
ATOM 899 N N . LYS A 1 117 ? -6.579 11.795 22.327 1.00 96.56 117 LYS A N 1
ATOM 900 C CA . LYS A 1 117 ? -5.935 10.810 23.212 1.00 96.56 117 LYS A CA 1
ATOM 901 C C . LYS A 1 117 ? -5.960 9.450 22.522 1.00 96.56 117 LYS A C 1
ATOM 903 O O . LYS A 1 117 ? -6.966 9.127 21.898 1.00 96.56 117 LYS A O 1
ATOM 908 N N . LEU A 1 118 ? -4.895 8.660 22.674 1.00 95.88 118 LEU A N 1
ATOM 909 C CA . LEU A 1 118 ? -4.735 7.383 21.969 1.00 95.88 118 LEU A CA 1
ATOM 910 C C . LEU A 1 118 ? -5.965 6.479 22.130 1.00 95.88 118 LEU A C 1
ATOM 912 O O . LEU A 1 118 ? -6.595 6.136 21.137 1.00 95.88 118 LEU A O 1
ATOM 916 N N . ASP A 1 119 ? -6.362 6.190 23.368 1.00 96.06 119 ASP A N 1
ATOM 917 C CA . ASP A 1 119 ? -7.494 5.300 23.655 1.00 96.06 119 ASP A CA 1
ATOM 918 C C . ASP A 1 119 ? -8.806 5.797 23.034 1.00 96.06 119 ASP A C 1
ATOM 920 O O . ASP A 1 119 ? -9.585 5.012 22.499 1.00 96.06 119 ASP A O 1
ATOM 924 N N . ASN A 1 120 ? -9.028 7.117 23.038 1.00 97.50 120 ASN A N 1
ATOM 925 C CA . ASN A 1 120 ? -10.215 7.730 22.443 1.00 97.50 120 ASN A CA 1
ATOM 926 C C . ASN A 1 120 ? -10.204 7.629 20.910 1.00 97.50 120 ASN A C 1
ATOM 928 O O . ASN A 1 120 ? -11.255 7.405 20.310 1.00 97.50 120 ASN A O 1
ATOM 932 N N . VAL A 1 121 ? -9.034 7.767 20.282 1.00 97.81 121 VAL A N 1
ATOM 933 C CA . VAL A 1 121 ? -8.850 7.596 18.832 1.00 97.81 121 VAL A CA 1
ATOM 934 C C . VAL A 1 121 ? -9.087 6.139 18.433 1.00 97.81 121 VAL A C 1
ATOM 936 O O . VAL A 1 121 ? -9.880 5.877 17.531 1.00 97.81 121 VAL A O 1
ATOM 939 N N . ILE A 1 122 ? -8.470 5.188 19.140 1.00 97.75 122 ILE A N 1
ATOM 940 C CA . ILE A 1 122 ? -8.641 3.748 18.903 1.00 97.75 122 ILE A CA 1
ATOM 941 C C . ILE A 1 122 ? -10.105 3.338 19.091 1.00 97.75 122 ILE A C 1
ATOM 943 O O . ILE A 1 122 ? -10.674 2.677 18.223 1.00 97.75 122 ILE A O 1
ATOM 947 N N . ALA A 1 123 ? -10.761 3.790 20.164 1.00 97.56 123 ALA A N 1
ATOM 948 C CA . ALA A 1 123 ? -12.184 3.541 20.379 1.00 97.56 123 ALA A CA 1
ATOM 949 C C . ALA A 1 123 ? -13.052 4.137 19.257 1.00 97.56 123 ALA A C 1
ATOM 951 O O . ALA A 1 123 ? -13.973 3.482 18.772 1.00 97.56 123 ALA A O 1
ATOM 952 N N . ALA A 1 124 ? -12.761 5.358 18.801 1.00 98.06 124 ALA A N 1
ATOM 953 C CA . ALA A 1 124 ? -13.483 5.970 17.689 1.00 98.06 124 ALA A CA 1
ATOM 954 C C . ALA A 1 124 ? -13.315 5.181 16.383 1.00 98.06 124 ALA A C 1
ATOM 956 O O . ALA A 1 124 ? -14.303 4.972 15.682 1.00 98.06 124 ALA A O 1
ATOM 957 N N . MET A 1 125 ? -12.112 4.684 16.090 1.00 97.69 125 MET A N 1
ATOM 958 C CA . MET A 1 125 ? -11.859 3.821 14.934 1.00 97.69 125 MET A CA 1
ATOM 959 C C . MET A 1 125 ? -12.642 2.498 15.027 1.00 97.69 125 MET A C 1
ATOM 961 O O . MET A 1 125 ? -13.350 2.163 14.079 1.00 97.69 125 MET A O 1
ATOM 965 N N . LYS A 1 126 ? -12.622 1.811 16.183 1.00 96.00 126 LYS A N 1
ATOM 966 C CA . LYS A 1 126 ? -13.399 0.571 16.437 1.00 96.00 126 LYS A CA 1
ATOM 967 C C . LYS A 1 126 ? -14.907 0.755 16.319 1.00 96.00 126 LYS A C 1
ATOM 969 O O . LYS A 1 126 ? -15.623 -0.161 15.937 1.00 96.00 126 LYS A O 1
ATOM 974 N N . HIS A 1 127 ? -15.401 1.934 16.681 1.00 96.31 127 HIS A N 1
ATOM 975 C CA . HIS A 1 127 ? -16.819 2.281 16.592 1.00 96.31 127 HIS A CA 1
ATOM 976 C C . HIS A 1 127 ? -17.170 3.029 15.301 1.00 96.31 127 HIS A C 1
ATOM 978 O O . HIS A 1 127 ? -18.231 3.649 15.224 1.00 96.31 127 HIS A O 1
ATOM 984 N N . HIS A 1 128 ? -16.285 2.985 14.300 1.00 95.31 128 HIS A N 1
ATOM 985 C CA . HIS A 1 128 ? -16.507 3.517 12.955 1.00 95.31 128 HIS A CA 1
ATOM 986 C C . HIS A 1 128 ? -16.831 5.019 12.919 1.00 95.31 128 HIS A C 1
ATOM 988 O O . HIS A 1 128 ? -17.509 5.513 12.020 1.00 95.31 128 HIS A O 1
ATOM 994 N N . LYS A 1 129 ? -16.312 5.774 13.892 1.00 97.62 129 LYS A N 1
ATOM 995 C CA . LYS A 1 129 ? -16.376 7.241 13.968 1.00 97.62 129 LYS A CA 1
ATOM 996 C C . LYS A 1 129 ? -15.203 7.873 13.215 1.00 97.62 129 LYS A C 1
ATOM 998 O O . LYS A 1 129 ? -14.515 8.758 13.727 1.00 97.62 129 LYS A O 1
ATOM 1003 N N . ILE A 1 130 ? -14.969 7.375 12.007 1.00 97.81 130 ILE A N 1
ATOM 1004 C CA . ILE A 1 130 ? -13.887 7.765 11.110 1.00 97.81 130 ILE A CA 1
ATOM 1005 C C . ILE A 1 130 ? -14.456 7.937 9.704 1.00 97.81 130 ILE A C 1
ATOM 1007 O O . ILE A 1 130 ? -15.224 7.101 9.231 1.00 97.81 130 ILE A O 1
ATOM 1011 N N . ILE A 1 131 ? -14.091 9.033 9.045 1.00 97.75 131 ILE A N 1
ATOM 1012 C CA . ILE A 1 131 ? -14.465 9.310 7.657 1.00 97.75 131 ILE A CA 1
ATOM 1013 C C . ILE A 1 131 ? -13.235 9.732 6.860 1.00 97.75 131 ILE A C 1
ATOM 1015 O O . ILE A 1 131 ? -12.300 10.321 7.398 1.00 97.75 131 ILE A O 1
ATOM 1019 N N . ILE A 1 132 ? -13.238 9.452 5.562 1.00 98.38 132 ILE A N 1
ATOM 1020 C CA . ILE A 1 132 ? -12.190 9.929 4.659 1.00 98.38 132 ILE A CA 1
ATOM 1021 C C . ILE A 1 132 ? -12.371 11.440 4.471 1.00 98.38 132 ILE A C 1
ATOM 1023 O O . ILE A 1 132 ? -13.441 11.882 4.055 1.00 98.38 132 ILE A O 1
ATOM 1027 N N . GLU A 1 133 ? -11.334 12.221 4.771 1.00 97.94 133 GLU A N 1
ATOM 1028 C CA . GLU A 1 133 ? -11.354 13.684 4.651 1.00 97.94 133 GLU A CA 1
ATOM 1029 C C . GLU A 1 133 ? -10.793 14.129 3.300 1.00 97.94 133 GLU A C 1
ATOM 1031 O O . GLU A 1 133 ? -11.430 14.888 2.571 1.00 97.94 133 GLU A O 1
ATOM 1036 N N . ASN A 1 134 ? -9.610 13.625 2.947 1.00 97.25 134 ASN A N 1
ATOM 1037 C CA . ASN A 1 134 ? -8.930 13.975 1.710 1.00 97.25 134 ASN A CA 1
ATOM 1038 C C . ASN A 1 134 ? -8.315 12.740 1.052 1.00 97.25 134 ASN A C 1
ATOM 1040 O O . ASN A 1 134 ? -7.814 11.837 1.722 1.00 97.25 134 ASN A O 1
ATOM 1044 N N . THR A 1 135 ? -8.311 12.730 -0.280 1.00 97.69 135 THR A N 1
ATOM 1045 C CA . THR A 1 135 ? -7.646 11.700 -1.083 1.00 97.69 135 THR A CA 1
ATOM 1046 C C . THR A 1 135 ? -6.914 12.338 -2.247 1.00 97.69 135 THR A C 1
ATOM 1048 O O . THR A 1 135 ? -7.512 13.090 -3.018 1.00 97.69 135 THR A O 1
ATOM 1051 N N . GLY A 1 136 ? -5.650 11.979 -2.432 1.00 97.12 136 GLY A N 1
ATOM 1052 C CA . GLY A 1 136 ? -4.845 12.441 -3.554 1.00 97.12 136 GLY A CA 1
ATOM 1053 C C . GLY A 1 136 ? -3.885 11.361 -4.017 1.00 97.12 136 GLY A C 1
ATOM 1054 O O . GLY A 1 136 ? -3.218 10.732 -3.201 1.00 97.12 136 GLY A O 1
ATOM 1055 N N . TYR A 1 137 ? -3.807 11.141 -5.328 1.00 97.25 137 TYR A N 1
ATOM 1056 C CA . TYR A 1 137 ? -2.770 10.281 -5.894 1.00 97.25 137 TYR A CA 1
ATOM 1057 C C . TYR A 1 137 ? -1.405 10.958 -5.801 1.00 97.25 137 TYR A C 1
ATOM 1059 O O . TYR A 1 137 ? -1.297 12.178 -5.977 1.00 97.25 137 TYR A O 1
ATOM 1067 N N . VAL A 1 138 ? -0.377 10.136 -5.599 1.00 96.44 138 VAL A N 1
ATOM 1068 C CA . VAL A 1 138 ? 1.021 10.542 -5.750 1.00 96.44 138 VAL A CA 1
ATOM 1069 C C . VAL A 1 138 ? 1.236 11.115 -7.153 1.00 96.44 138 VAL A C 1
ATOM 1071 O O . VAL A 1 138 ? 0.809 10.542 -8.159 1.00 96.44 138 VAL A O 1
ATOM 1074 N N . GLN A 1 139 ? 1.892 12.269 -7.220 1.00 94.69 139 GLN A N 1
ATOM 1075 C CA . GLN A 1 139 ? 2.232 12.950 -8.462 1.00 94.69 139 GLN A CA 1
ATOM 1076 C C . GLN A 1 139 ? 3.507 12.364 -9.087 1.00 94.69 139 GLN A C 1
ATOM 1078 O O . GLN A 1 139 ? 4.354 11.823 -8.375 1.00 94.69 139 GLN A O 1
ATOM 1083 N N . PRO A 1 140 ? 3.725 12.517 -10.408 1.00 92.50 140 PRO A N 1
ATOM 1084 C CA . PRO A 1 140 ? 4.912 11.975 -11.073 1.00 92.50 140 PRO A CA 1
ATOM 1085 C C . PRO A 1 140 ? 6.235 12.387 -10.414 1.00 92.50 140 PRO A C 1
ATOM 1087 O O . PRO A 1 140 ? 7.123 11.558 -10.243 1.00 92.50 140 PRO A O 1
ATOM 1090 N N . LYS A 1 141 ? 6.346 13.652 -9.991 1.00 92.88 141 LYS A N 1
ATOM 1091 C CA . LYS A 1 141 ? 7.535 14.165 -9.300 1.00 92.88 141 LYS A CA 1
ATOM 1092 C C . LYS A 1 141 ? 7.792 13.440 -7.974 1.00 92.88 141 LYS A C 1
ATOM 1094 O O . LYS A 1 141 ? 8.918 13.037 -7.712 1.00 92.88 141 LYS A O 1
ATOM 1099 N N . GLU A 1 142 ? 6.745 13.236 -7.182 1.00 94.94 142 GLU A N 1
ATOM 1100 C CA . GLU A 1 142 ? 6.801 12.541 -5.890 1.00 94.94 142 GLU A CA 1
ATOM 1101 C C . GLU A 1 142 ? 7.148 11.050 -6.080 1.00 94.94 142 GLU A C 1
ATOM 1103 O O . GLU A 1 142 ? 7.942 10.481 -5.334 1.00 94.94 142 GLU A O 1
ATOM 1108 N N . ALA A 1 143 ? 6.635 10.414 -7.140 1.00 93.62 143 ALA A N 1
ATOM 1109 C CA . ALA A 1 143 ? 6.995 9.038 -7.483 1.00 93.62 143 ALA A CA 1
ATOM 1110 C C . ALA A 1 143 ? 8.476 8.902 -7.892 1.00 93.62 143 ALA A C 1
ATOM 1112 O O . ALA A 1 143 ? 9.148 7.951 -7.488 1.00 93.62 143 ALA A O 1
ATOM 1113 N N . LEU A 1 144 ? 9.007 9.856 -8.664 1.00 93.94 144 LEU A N 1
ATOM 1114 C CA . LEU A 1 144 ? 10.428 9.900 -9.029 1.00 93.94 144 LEU A CA 1
ATOM 1115 C C . LEU A 1 144 ? 11.320 10.178 -7.805 1.00 93.94 144 LEU A C 1
ATOM 1117 O O . LEU A 1 144 ? 12.378 9.559 -7.648 1.00 93.94 144 LEU A O 1
ATOM 1121 N N . GLU A 1 145 ? 10.883 11.048 -6.895 1.00 94.44 145 GLU A N 1
ATOM 1122 C CA . GLU A 1 145 ? 11.536 11.258 -5.598 1.00 94.44 145 GLU A CA 1
ATOM 1123 C C . GLU A 1 145 ? 11.600 9.951 -4.792 1.00 94.44 145 GLU A C 1
ATOM 1125 O O . GLU A 1 145 ? 12.665 9.576 -4.304 1.00 94.44 145 GLU A O 1
ATOM 1130 N N . HIS A 1 146 ? 10.502 9.196 -4.731 1.00 94.56 146 HIS A N 1
ATOM 1131 C CA . HIS A 1 146 ? 10.458 7.903 -4.050 1.00 94.56 146 HIS A CA 1
ATOM 1132 C C . HIS A 1 146 ? 11.401 6.868 -4.691 1.00 94.56 146 HIS A C 1
ATOM 1134 O O . HIS A 1 146 ? 12.147 6.187 -3.983 1.00 94.56 146 HIS A O 1
ATOM 1140 N N . ILE A 1 147 ? 11.461 6.779 -6.024 1.00 93.25 147 ILE A N 1
ATOM 1141 C CA . ILE A 1 147 ? 12.432 5.907 -6.712 1.00 93.25 147 ILE A CA 1
ATOM 1142 C C . ILE A 1 147 ? 13.869 6.299 -6.341 1.00 93.25 147 ILE A C 1
ATOM 1144 O O . ILE A 1 147 ? 14.696 5.431 -6.053 1.00 93.25 147 ILE A O 1
ATOM 1148 N N . ARG A 1 148 ? 14.166 7.603 -6.297 1.00 93.50 148 ARG A N 1
ATOM 1149 C CA . ARG A 1 148 ? 15.480 8.117 -5.889 1.00 93.50 148 ARG A CA 1
ATOM 1150 C C . ARG A 1 148 ? 15.814 7.701 -4.461 1.00 93.50 148 ARG A C 1
ATOM 1152 O O . ARG A 1 148 ? 16.904 7.185 -4.225 1.00 93.50 148 ARG A O 1
ATOM 1159 N N . TYR A 1 149 ? 14.871 7.879 -3.542 1.00 94.25 149 TYR A N 1
ATOM 1160 C CA . TYR A 1 149 ? 15.020 7.489 -2.146 1.00 94.25 149 TYR A CA 1
ATOM 1161 C C . TYR A 1 149 ? 15.319 5.988 -2.005 1.00 94.25 149 TYR A C 1
ATOM 1163 O O . TYR A 1 149 ? 16.266 5.611 -1.312 1.00 94.25 149 TYR A O 1
ATOM 1171 N N . LYS A 1 150 ? 14.590 5.126 -2.726 1.00 93.19 150 LYS A N 1
ATOM 1172 C CA . LYS A 1 150 ? 14.837 3.673 -2.753 1.00 93.19 150 LYS A CA 1
ATOM 1173 C C . LYS A 1 150 ? 16.240 3.335 -3.254 1.00 93.19 150 LYS A C 1
ATOM 1175 O O . LYS A 1 150 ? 16.950 2.564 -2.618 1.00 93.19 150 LYS A O 1
ATOM 1180 N N . ILE A 1 151 ? 16.680 3.945 -4.354 1.00 93.31 151 ILE A N 1
ATOM 1181 C CA . ILE A 1 151 ? 18.034 3.727 -4.884 1.00 93.31 151 ILE A CA 1
ATOM 1182 C C . ILE A 1 151 ? 19.088 4.150 -3.855 1.00 93.31 151 ILE A C 1
ATOM 1184 O O . ILE A 1 151 ? 20.016 3.390 -3.598 1.00 93.31 151 ILE A O 1
ATOM 1188 N N . GLN A 1 152 ? 18.947 5.325 -3.237 1.00 92.81 152 GLN A N 1
ATOM 1189 C CA . GLN A 1 152 ? 19.923 5.836 -2.267 1.00 92.81 152 GLN A CA 1
ATOM 1190 C C . GLN A 1 152 ? 20.072 4.927 -1.043 1.00 92.81 152 GLN A C 1
ATOM 1192 O O . GLN A 1 152 ? 21.194 4.675 -0.611 1.00 92.81 152 GLN A O 1
ATOM 1197 N N . ASN A 1 153 ? 18.962 4.404 -0.518 1.00 94.38 153 ASN A N 1
ATOM 1198 C CA . ASN A 1 153 ? 18.968 3.574 0.689 1.00 94.38 153 ASN A CA 1
ATOM 1199 C C . ASN A 1 153 ? 19.217 2.085 0.405 1.00 94.38 153 ASN A C 1
ATOM 1201 O O . ASN A 1 153 ? 19.552 1.331 1.316 1.00 94.38 153 ASN A O 1
ATOM 1205 N N . SER A 1 154 ? 19.080 1.645 -0.848 1.00 94.12 154 SER A N 1
ATOM 1206 C CA . SER A 1 154 ? 19.219 0.233 -1.218 1.00 94.12 154 SER A CA 1
ATOM 1207 C C . SER A 1 154 ? 20.345 -0.057 -2.208 1.00 94.12 154 SER A C 1
ATOM 1209 O O . SER A 1 154 ? 20.535 -1.221 -2.548 1.00 94.12 154 SER A O 1
ATOM 1211 N N . ALA A 1 155 ? 21.131 0.936 -2.643 1.00 92.44 155 ALA A N 1
ATOM 1212 C CA . ALA A 1 155 ? 22.201 0.759 -3.636 1.00 92.44 155 ALA A CA 1
ATOM 1213 C C . ALA A 1 155 ? 23.154 -0.397 -3.294 1.00 92.44 155 ALA A C 1
ATOM 1215 O O . ALA A 1 155 ? 23.457 -1.221 -4.153 1.00 92.44 155 ALA A O 1
ATOM 1216 N N . PHE A 1 156 ? 23.569 -0.506 -2.028 1.00 93.62 156 PHE A N 1
ATOM 1217 C CA . PHE A 1 156 ? 24.420 -1.606 -1.569 1.00 93.62 156 PHE A CA 1
ATOM 1218 C C . PHE A 1 156 ? 23.757 -2.980 -1.758 1.00 93.62 156 PHE A C 1
ATOM 1220 O O . PHE A 1 156 ? 24.384 -3.915 -2.255 1.00 93.62 156 PHE A O 1
ATOM 1227 N N . PHE A 1 157 ? 22.479 -3.106 -1.394 1.00 94.00 157 PHE A N 1
ATOM 1228 C CA . PHE A 1 157 ? 21.728 -4.354 -1.532 1.00 94.00 157 PHE A CA 1
ATOM 1229 C C . PHE A 1 157 ? 21.449 -4.696 -2.996 1.00 94.00 157 PHE A C 1
ATOM 1231 O O . PHE A 1 157 ? 21.575 -5.857 -3.380 1.00 94.00 157 PHE A O 1
ATOM 1238 N N . ILE A 1 158 ? 21.143 -3.691 -3.823 1.00 91.38 158 ILE A N 1
ATOM 1239 C CA . ILE A 1 158 ? 20.982 -3.838 -5.274 1.00 91.38 158 ILE A CA 1
ATOM 1240 C C . ILE A 1 158 ? 22.281 -4.367 -5.884 1.00 91.38 158 ILE A C 1
ATOM 1242 O O . ILE A 1 158 ? 22.255 -5.352 -6.623 1.00 91.38 158 ILE A O 1
ATOM 1246 N N . ASP A 1 159 ? 23.421 -3.765 -5.542 1.00 93.44 159 ASP A N 1
ATOM 1247 C CA . ASP A 1 159 ? 24.737 -4.188 -6.019 1.00 93.44 159 ASP A CA 1
ATOM 1248 C C . ASP A 1 159 ? 25.060 -5.627 -5.592 1.00 93.44 159 ASP A C 1
ATOM 1250 O O . ASP A 1 159 ? 25.499 -6.426 -6.421 1.00 93.44 159 ASP A O 1
ATOM 1254 N N . LYS A 1 160 ? 24.815 -5.971 -4.320 1.00 95.12 160 LYS A N 1
ATOM 1255 C CA . LYS A 1 160 ? 25.057 -7.312 -3.767 1.00 95.12 160 LYS A CA 1
ATOM 1256 C C . LYS A 1 160 ? 24.173 -8.377 -4.420 1.00 95.12 160 LYS A C 1
ATOM 1258 O O . LYS A 1 160 ? 24.663 -9.437 -4.794 1.00 95.12 160 LYS A O 1
ATOM 1263 N N . TYR A 1 161 ? 22.880 -8.105 -4.581 1.00 92.44 161 TYR A N 1
ATOM 1264 C CA . TYR A 1 161 ? 21.955 -9.030 -5.237 1.00 92.44 161 TYR A CA 1
ATOM 1265 C C . TYR A 1 161 ? 22.320 -9.211 -6.716 1.00 92.44 161 TYR A C 1
ATOM 1267 O O . TYR A 1 161 ? 22.393 -10.329 -7.223 1.00 92.44 161 TYR A O 1
ATOM 1275 N N . THR A 1 162 ? 22.620 -8.112 -7.410 1.00 92.56 162 THR A N 1
ATOM 1276 C CA . THR A 1 162 ? 22.979 -8.148 -8.831 1.00 92.56 162 THR A CA 1
ATOM 1277 C C . THR A 1 162 ? 24.293 -8.886 -9.059 1.00 92.56 162 THR A C 1
ATOM 1279 O O . THR A 1 162 ? 24.388 -9.667 -10.000 1.00 92.56 162 THR A O 1
ATOM 1282 N N . SER A 1 163 ? 25.304 -8.697 -8.206 1.00 93.69 163 SER A N 1
ATOM 1283 C CA . SER A 1 163 ? 26.567 -9.430 -8.336 1.00 93.69 163 SER A CA 1
ATOM 1284 C C . SER A 1 163 ? 26.390 -10.934 -8.115 1.00 93.69 163 SER A C 1
ATOM 1286 O O . SER A 1 163 ? 27.038 -11.720 -8.802 1.00 93.69 163 SER A O 1
ATOM 1288 N N . GLN A 1 164 ? 25.486 -11.329 -7.213 1.00 95.44 164 GLN A N 1
ATOM 1289 C CA . GLN A 1 164 ? 25.212 -12.728 -6.893 1.00 95.44 164 GLN A CA 1
ATOM 1290 C C . GLN A 1 164 ? 24.399 -13.445 -7.981 1.00 95.44 164 GLN A C 1
ATOM 1292 O O . GLN A 1 164 ? 24.756 -14.554 -8.371 1.00 95.44 164 GLN A O 1
ATOM 1297 N N . PHE A 1 165 ? 23.316 -12.836 -8.473 1.00 92.75 165 PHE A N 1
ATOM 1298 C CA . PHE A 1 165 ? 22.365 -13.510 -9.371 1.00 92.75 165 PHE A CA 1
ATOM 1299 C C . PHE A 1 165 ? 22.508 -13.105 -10.845 1.00 92.75 165 PHE A C 1
ATOM 1301 O O . PHE A 1 165 ? 22.167 -13.883 -11.733 1.00 92.75 165 PHE A O 1
ATOM 1308 N N . TYR A 1 166 ? 23.041 -11.912 -11.128 1.00 91.38 166 TYR A N 1
ATOM 1309 C CA . TYR A 1 166 ? 23.133 -11.341 -12.478 1.00 91.38 166 TYR A CA 1
ATOM 1310 C C . TYR A 1 166 ? 24.486 -10.645 -12.730 1.00 91.38 166 TYR A C 1
ATOM 1312 O O . TYR A 1 166 ? 24.519 -9.474 -13.123 1.00 91.38 166 TYR A O 1
ATOM 1320 N N . PRO A 1 167 ? 25.633 -11.331 -12.557 1.00 92.00 167 PRO A N 1
ATOM 1321 C CA . PRO A 1 167 ? 26.955 -10.695 -12.566 1.00 92.00 167 PRO A CA 1
ATOM 1322 C C . PRO A 1 167 ? 27.266 -9.945 -13.870 1.00 92.00 167 PRO A C 1
ATOM 1324 O O . PRO A 1 167 ? 27.880 -8.880 -13.846 1.00 92.00 167 PRO A O 1
ATOM 1327 N N . ARG A 1 168 ? 26.776 -10.446 -15.015 1.00 93.62 168 ARG A N 1
ATOM 1328 C CA . ARG A 1 168 ? 26.931 -9.789 -16.328 1.00 93.62 168 ARG A CA 1
ATOM 1329 C C . ARG A 1 168 ? 26.170 -8.460 -16.435 1.00 93.62 168 ARG A C 1
ATOM 1331 O O . ARG A 1 168 ? 26.537 -7.619 -17.248 1.00 93.62 168 ARG A O 1
ATOM 1338 N N . ALA A 1 169 ? 25.130 -8.264 -15.624 1.00 92.38 169 ALA A N 1
ATOM 1339 C CA . ALA A 1 169 ? 24.302 -7.061 -15.613 1.00 92.38 169 ALA A CA 1
ATOM 1340 C C . ALA A 1 169 ? 24.721 -6.039 -14.539 1.00 92.38 169 ALA A C 1
ATOM 1342 O O . ALA A 1 169 ? 24.171 -4.940 -14.500 1.00 92.38 169 ALA A O 1
ATOM 1343 N N . LEU A 1 170 ? 25.716 -6.346 -13.695 1.00 93.00 170 LEU A N 1
ATOM 1344 C CA . LEU A 1 170 ? 26.133 -5.462 -12.603 1.00 93.00 170 LEU A CA 1
ATOM 1345 C C . LEU A 1 170 ? 26.567 -4.080 -13.100 1.00 93.00 170 LEU A C 1
ATOM 1347 O O . LEU A 1 170 ? 26.057 -3.063 -12.639 1.00 93.00 170 LEU A O 1
ATOM 1351 N N . TRP A 1 171 ? 27.494 -4.036 -14.056 1.00 94.31 171 TRP A N 1
ATOM 1352 C CA . TRP A 1 171 ? 27.988 -2.777 -14.613 1.00 94.31 171 TRP A CA 1
ATOM 1353 C C . TRP A 1 171 ? 26.887 -1.924 -15.273 1.00 94.31 171 TRP A C 1
ATOM 1355 O O . TRP A 1 171 ? 26.773 -0.750 -14.905 1.00 94.31 171 TRP A O 1
ATOM 1365 N N . PRO A 1 172 ? 26.033 -2.459 -16.175 1.00 95.00 172 PRO A N 1
ATOM 1366 C CA . PRO A 1 172 ? 24.967 -1.654 -16.766 1.00 95.00 172 PRO A CA 1
ATOM 1367 C C . PRO A 1 172 ? 23.924 -1.195 -15.737 1.00 95.00 172 PRO A C 1
ATOM 1369 O O . PRO A 1 172 ? 23.487 -0.049 -15.813 1.00 95.00 172 PRO A O 1
ATOM 1372 N N . ILE A 1 173 ? 23.576 -2.012 -14.733 1.00 92.81 173 ILE A N 1
ATOM 1373 C CA . ILE A 1 173 ? 22.662 -1.599 -13.651 1.00 92.81 173 ILE A CA 1
ATOM 1374 C C . ILE A 1 173 ? 23.259 -0.442 -12.839 1.00 92.81 173 ILE A C 1
ATOM 1376 O O . ILE A 1 173 ? 22.565 0.544 -12.582 1.00 92.81 173 ILE A O 1
ATOM 1380 N N . LYS A 1 174 ? 24.558 -0.507 -12.504 1.00 93.38 174 LYS A N 1
ATOM 1381 C CA . LYS A 1 174 ? 25.264 0.586 -11.815 1.00 93.38 174 LYS A CA 1
ATOM 1382 C C . LYS A 1 174 ? 25.220 1.893 -12.588 1.00 93.38 174 LYS A C 1
ATOM 1384 O O . LYS A 1 174 ? 25.017 2.953 -12.002 1.00 93.38 174 LYS A O 1
ATOM 1389 N N . ILE A 1 175 ? 25.430 1.833 -13.898 1.00 93.88 175 ILE A N 1
ATOM 1390 C CA . ILE A 1 175 ? 25.354 3.022 -14.750 1.00 93.88 175 ILE A CA 1
ATOM 1391 C C . ILE A 1 175 ? 23.930 3.554 -14.803 1.00 93.88 175 ILE A C 1
ATOM 1393 O O . ILE A 1 175 ? 23.739 4.758 -14.661 1.00 93.88 175 ILE A O 1
ATOM 1397 N N . LEU A 1 176 ? 22.939 2.675 -14.946 1.00 92.38 176 LEU A N 1
ATOM 1398 C CA . LEU A 1 176 ? 21.539 3.060 -15.051 1.00 92.38 176 LEU A CA 1
ATOM 1399 C C . LEU A 1 176 ? 21.086 3.887 -13.846 1.00 92.38 176 LEU A C 1
ATOM 1401 O O . LEU A 1 176 ? 20.594 5.003 -14.024 1.00 92.38 176 LEU A O 1
ATOM 1405 N N . TYR A 1 177 ? 21.292 3.386 -12.624 1.00 92.19 177 TYR A N 1
ATOM 1406 C CA . TYR A 1 177 ? 20.874 4.144 -11.448 1.00 92.19 177 TYR A CA 1
ATOM 1407 C C . TYR A 1 177 ? 21.759 5.375 -11.211 1.00 92.19 177 TYR A C 1
ATOM 1409 O O . TYR A 1 177 ? 21.256 6.387 -10.740 1.00 92.19 177 TYR A O 1
ATOM 1417 N N . LYS A 1 178 ? 23.048 5.371 -11.589 1.00 92.12 178 LYS A N 1
ATOM 1418 C CA . LYS A 1 178 ? 23.881 6.589 -11.532 1.00 92.12 178 LYS A CA 1
ATOM 1419 C C . LYS A 1 178 ? 23.366 7.679 -12.471 1.00 92.12 178 LYS A C 1
ATOM 1421 O O . LYS A 1 178 ? 23.275 8.828 -12.056 1.00 92.12 178 LYS A O 1
ATOM 1426 N N . LEU A 1 179 ? 22.989 7.326 -13.701 1.00 91.94 179 LEU A N 1
ATOM 1427 C CA . LEU A 1 179 ? 22.372 8.255 -14.653 1.00 91.94 179 LEU A CA 1
ATOM 1428 C C . LEU A 1 179 ? 21.034 8.783 -14.130 1.00 91.94 179 LEU A C 1
ATOM 1430 O O . LEU A 1 179 ? 20.754 9.974 -14.259 1.00 91.94 179 LEU A O 1
ATOM 1434 N N . TYR A 1 180 ? 20.238 7.922 -13.491 1.00 92.19 180 TYR A N 1
ATOM 1435 C CA . TYR A 1 180 ? 19.018 8.339 -12.804 1.00 92.19 180 TYR A CA 1
ATOM 1436 C C . TYR A 1 180 ? 19.304 9.390 -11.723 1.00 92.19 180 TYR A C 1
ATOM 1438 O O . TYR A 1 180 ? 18.638 10.419 -11.669 1.00 92.19 180 TYR A O 1
ATOM 1446 N N . MET A 1 181 ? 20.344 9.181 -10.910 1.00 91.44 181 MET A N 1
ATOM 1447 C CA . MET A 1 181 ? 20.720 10.094 -9.826 1.00 91.44 181 MET A CA 1
ATOM 1448 C C . MET A 1 181 ? 21.207 11.474 -10.300 1.00 91.44 181 MET A C 1
ATOM 1450 O O . MET A 1 181 ? 21.114 12.424 -9.524 1.00 91.44 181 MET A O 1
ATOM 1454 N N . VAL A 1 182 ? 21.710 11.607 -11.535 1.00 91.38 182 VAL A N 1
ATOM 1455 C CA . VAL A 1 182 ? 22.177 12.897 -12.083 1.00 91.38 182 VAL A CA 1
ATOM 1456 C C . VAL A 1 182 ? 21.011 13.845 -12.360 1.00 91.38 182 VAL A C 1
ATOM 1458 O O . VAL A 1 182 ? 21.086 15.025 -12.029 1.00 91.38 182 VAL A O 1
ATOM 1461 N N . ASN A 1 183 ? 19.936 13.346 -12.974 1.00 90.44 183 ASN A N 1
ATOM 1462 C CA . ASN A 1 183 ? 18.764 14.155 -13.305 1.00 90.44 183 ASN A CA 1
ATOM 1463 C C . ASN A 1 183 ? 17.480 13.307 -13.271 1.00 90.44 183 ASN A C 1
ATOM 1465 O O . ASN A 1 183 ? 16.965 12.949 -14.332 1.00 90.44 183 ASN A O 1
ATOM 1469 N N . PRO A 1 184 ? 16.953 12.979 -12.078 1.00 86.19 184 PRO A N 1
ATOM 1470 C CA . PRO A 1 184 ? 15.805 12.079 -11.931 1.00 86.19 184 PRO A CA 1
ATOM 1471 C C . PRO A 1 184 ? 14.507 12.671 -12.498 1.00 86.19 184 PRO A C 1
ATOM 1473 O O . PRO A 1 184 ? 13.630 11.931 -12.930 1.00 86.19 184 PRO A O 1
ATOM 1476 N N . GLU A 1 185 ? 14.402 14.002 -12.563 1.00 86.75 185 GLU A N 1
ATOM 1477 C CA . GLU A 1 185 ? 13.263 14.726 -13.149 1.00 86.75 185 GLU A CA 1
ATOM 1478 C C . GLU A 1 185 ? 13.454 15.016 -14.651 1.00 86.75 185 GLU A C 1
ATOM 1480 O O . GLU A 1 185 ? 12.664 15.734 -15.264 1.00 86.75 185 GLU A O 1
ATOM 1485 N N . GLY A 1 186 ? 14.479 14.435 -15.281 1.00 89.56 186 GLY A N 1
ATOM 1486 C CA . GLY A 1 186 ? 14.731 14.590 -16.709 1.00 89.56 186 GLY A CA 1
ATOM 1487 C C . GLY A 1 186 ? 13.562 14.115 -17.582 1.00 89.56 186 GLY A C 1
ATOM 1488 O O . GLY A 1 186 ? 12.768 13.250 -17.199 1.00 89.56 186 GLY A O 1
ATOM 1489 N N . ILE A 1 187 ? 13.479 14.657 -18.802 1.00 90.31 187 ILE A N 1
ATOM 1490 C CA . ILE A 1 187 ? 12.413 14.346 -19.775 1.00 90.31 187 ILE A CA 1
ATOM 1491 C C . ILE A 1 187 ? 12.311 12.835 -20.023 1.00 90.31 187 ILE A C 1
ATOM 1493 O O . ILE A 1 187 ? 11.212 12.283 -20.056 1.00 90.31 187 ILE A O 1
ATOM 1497 N N . PHE A 1 188 ? 13.459 12.162 -20.147 1.00 91.00 188 PHE A N 1
ATOM 1498 C CA . PHE A 1 188 ? 13.528 10.720 -20.366 1.00 91.00 188 PHE A CA 1
ATOM 1499 C C . PHE A 1 188 ? 12.851 9.925 -19.240 1.00 91.00 188 PHE A C 1
ATOM 1501 O O . PHE A 1 188 ? 11.981 9.101 -19.513 1.00 91.00 188 PHE A O 1
ATOM 1508 N N . TRP A 1 189 ? 13.190 10.202 -17.977 1.00 92.31 189 TRP A N 1
ATOM 1509 C CA . TRP A 1 189 ? 12.639 9.477 -16.828 1.00 92.31 189 TRP A CA 1
ATOM 1510 C C . TRP A 1 189 ? 11.157 9.760 -16.616 1.00 92.31 189 TRP A C 1
ATOM 1512 O O . TRP A 1 189 ? 10.395 8.840 -16.333 1.00 92.31 189 TRP A O 1
ATOM 1522 N N . ASN A 1 190 ? 10.722 10.999 -16.849 1.00 91.81 190 ASN A N 1
ATOM 1523 C CA . ASN A 1 190 ? 9.304 11.345 -16.845 1.00 91.81 190 ASN A CA 1
ATOM 1524 C C . ASN A 1 190 ? 8.519 10.587 -17.927 1.00 91.81 190 ASN A C 1
ATOM 1526 O O . ASN A 1 190 ? 7.436 10.065 -17.655 1.00 91.81 190 ASN A O 1
ATOM 1530 N N . MET A 1 191 ? 9.058 10.495 -19.147 1.00 92.88 191 MET A N 1
ATOM 1531 C CA . MET A 1 191 ? 8.439 9.724 -20.228 1.00 92.88 191 MET A CA 1
ATOM 1532 C C . MET A 1 191 ? 8.385 8.233 -19.879 1.00 92.88 191 MET A C 1
ATO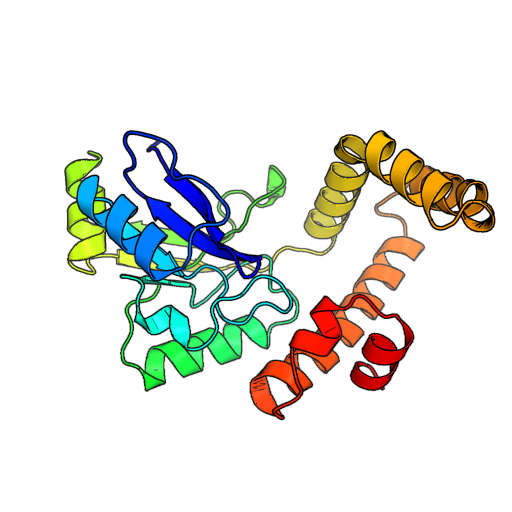M 1534 O O . MET A 1 191 ? 7.336 7.601 -20.012 1.00 92.88 191 MET A O 1
ATOM 1538 N N . PHE A 1 192 ? 9.492 7.686 -19.374 1.00 92.19 192 PHE A N 1
ATOM 1539 C CA . PHE A 1 192 ? 9.583 6.294 -18.945 1.00 92.19 192 PHE A CA 1
ATOM 1540 C C . PHE A 1 192 ? 8.579 5.965 -17.834 1.00 92.19 192 PHE A C 1
ATOM 1542 O O . PHE A 1 192 ? 7.860 4.967 -17.919 1.00 92.19 192 PHE A O 1
ATOM 1549 N N . TYR A 1 193 ? 8.458 6.841 -16.835 1.00 92.81 193 TYR A N 1
ATOM 1550 C CA . TYR A 1 193 ? 7.465 6.723 -15.773 1.00 92.81 193 TYR A CA 1
ATOM 1551 C C . TYR A 1 193 ? 6.042 6.697 -16.340 1.00 92.81 193 TYR A C 1
ATOM 1553 O O . TYR A 1 193 ? 5.282 5.780 -16.043 1.00 92.81 193 TYR A O 1
ATOM 1561 N N . ARG A 1 194 ? 5.684 7.636 -17.227 1.00 92.94 194 ARG A N 1
ATOM 1562 C CA . ARG A 1 194 ? 4.345 7.679 -17.844 1.00 92.94 194 ARG A CA 1
ATOM 1563 C C . ARG A 1 194 ? 4.015 6.396 -18.608 1.00 92.94 194 ARG A C 1
ATOM 1565 O O . ARG A 1 194 ? 2.916 5.869 -18.447 1.00 92.94 194 ARG A O 1
ATOM 1572 N N . MET A 1 195 ? 4.956 5.868 -19.394 1.00 93.62 195 MET A N 1
ATOM 1573 C CA . MET A 1 195 ? 4.776 4.584 -20.087 1.00 93.62 195 MET A CA 1
ATOM 1574 C C . MET A 1 195 ? 4.587 3.428 -19.095 1.00 93.62 195 MET A C 1
ATOM 1576 O O . MET A 1 195 ? 3.699 2.595 -19.278 1.00 93.62 195 MET A O 1
ATOM 1580 N N . SER A 1 196 ? 5.361 3.422 -18.007 1.00 92.62 196 SER A N 1
ATOM 1581 C CA . SER A 1 196 ? 5.251 2.422 -16.938 1.00 92.62 196 SER A CA 1
ATOM 1582 C C . SER A 1 196 ? 3.882 2.462 -16.253 1.00 92.62 196 SER A C 1
ATOM 1584 O O . SER A 1 196 ? 3.294 1.413 -16.007 1.00 92.62 196 SER A O 1
ATOM 1586 N N . ILE A 1 197 ? 3.313 3.651 -16.020 1.00 93.75 197 ILE A N 1
ATOM 1587 C CA . ILE A 1 197 ? 1.953 3.794 -15.477 1.00 93.75 197 ILE A CA 1
ATOM 1588 C C . ILE A 1 197 ? 0.900 3.220 -16.428 1.00 93.75 197 ILE A C 1
ATOM 1590 O O . ILE A 1 197 ? -0.032 2.557 -15.976 1.00 93.75 197 ILE A O 1
ATOM 1594 N N . VAL A 1 198 ? 1.033 3.427 -17.741 1.00 93.88 198 VAL A N 1
ATOM 1595 C CA . VAL A 1 198 ? 0.105 2.831 -18.719 1.00 93.88 198 VAL A CA 1
ATOM 1596 C C . VAL A 1 198 ? 0.164 1.303 -18.661 1.00 93.88 198 VAL A C 1
ATOM 1598 O O . VAL A 1 198 ? -0.883 0.655 -18.651 1.00 93.88 198 VAL A O 1
ATOM 1601 N N . ALA A 1 199 ? 1.365 0.728 -18.575 1.00 93.06 199 ALA A N 1
ATOM 1602 C CA . ALA A 1 199 ? 1.545 -0.711 -18.418 1.00 93.06 199 ALA A CA 1
ATOM 1603 C C . ALA A 1 199 ? 0.923 -1.224 -17.106 1.00 93.06 199 ALA A C 1
ATOM 1605 O O . ALA A 1 199 ? 0.115 -2.151 -17.137 1.00 93.06 199 ALA A O 1
ATOM 1606 N N . LEU A 1 200 ? 1.210 -0.571 -15.974 1.00 93.06 200 LEU A N 1
ATOM 1607 C CA . LEU A 1 200 ? 0.649 -0.920 -14.662 1.00 93.06 200 LEU A CA 1
ATOM 1608 C C . LEU A 1 200 ? -0.881 -0.863 -14.647 1.00 93.06 200 LEU A C 1
ATOM 1610 O O . LEU A 1 200 ? -1.519 -1.767 -14.115 1.00 93.06 200 LEU A O 1
ATOM 1614 N N . ARG A 1 201 ? -1.485 0.144 -15.289 1.00 94.62 201 ARG A N 1
ATOM 1615 C CA . ARG A 1 201 ? -2.946 0.249 -15.434 1.00 94.62 201 ARG A CA 1
ATOM 1616 C C . ARG A 1 201 ? -3.541 -0.958 -16.152 1.00 94.62 201 ARG A C 1
ATOM 1618 O O . ARG A 1 201 ? -4.568 -1.472 -15.719 1.00 94.62 201 ARG A O 1
ATOM 1625 N N . ARG A 1 202 ? -2.907 -1.423 -17.233 1.00 93.56 202 ARG A N 1
ATOM 1626 C CA . ARG A 1 202 ? -3.370 -2.608 -17.976 1.00 93.56 202 ARG A CA 1
ATOM 1627 C C . ARG A 1 202 ? -3.281 -3.872 -17.131 1.00 93.56 202 ARG A C 1
ATOM 1629 O O . ARG A 1 202 ? -4.258 -4.611 -17.055 1.00 93.56 202 ARG A O 1
ATOM 1636 N N . ILE A 1 203 ? -2.144 -4.079 -16.466 1.00 93.00 203 ILE A N 1
ATOM 1637 C CA . ILE A 1 203 ? -1.931 -5.224 -15.571 1.00 93.00 203 ILE A CA 1
ATOM 1638 C C . ILE A 1 203 ? -2.970 -5.217 -14.446 1.00 93.00 203 ILE A C 1
ATOM 1640 O O . ILE A 1 203 ? -3.641 -6.220 -14.217 1.00 93.00 203 ILE A O 1
ATOM 1644 N N . SER A 1 204 ? -3.146 -4.073 -13.784 1.00 94.69 204 SER A N 1
ATOM 1645 C CA . SER A 1 204 ? -4.094 -3.935 -12.681 1.00 94.69 204 SER A CA 1
ATOM 1646 C C . SER A 1 204 ? -5.530 -4.170 -13.117 1.00 94.69 204 SER A C 1
ATOM 1648 O O . SER A 1 204 ? -6.258 -4.883 -12.432 1.00 94.69 204 SER A O 1
ATOM 1650 N N . LYS A 1 205 ? -5.939 -3.673 -14.290 1.00 95.31 205 LYS A N 1
ATOM 1651 C CA . LYS A 1 205 ? -7.260 -3.984 -14.844 1.00 95.31 205 LYS A CA 1
ATOM 1652 C C . LYS A 1 205 ? -7.451 -5.493 -15.029 1.00 95.31 205 LYS A C 1
ATOM 1654 O O . LYS A 1 205 ? -8.461 -6.029 -14.578 1.00 95.31 205 LYS A O 1
ATOM 1659 N N . LYS A 1 206 ? -6.478 -6.174 -15.644 1.00 93.75 206 LYS A N 1
ATOM 1660 C CA . LYS A 1 206 ? -6.540 -7.622 -15.887 1.00 93.75 206 LYS A CA 1
ATOM 1661 C C . LYS A 1 206 ? -6.666 -8.417 -14.584 1.00 93.75 206 LYS A C 1
ATOM 1663 O O . LYS A 1 206 ? -7.543 -9.268 -14.468 1.00 93.75 206 LYS A O 1
ATOM 1668 N N . ILE A 1 207 ? -5.836 -8.106 -13.587 1.00 93.19 207 ILE A N 1
ATOM 1669 C CA . ILE A 1 207 ? -5.854 -8.790 -12.284 1.00 93.19 207 ILE A CA 1
ATOM 1670 C C . ILE A 1 207 ? -7.149 -8.490 -11.523 1.00 93.19 207 ILE A C 1
ATOM 1672 O O . ILE A 1 207 ? -7.844 -9.400 -11.084 1.00 93.19 207 ILE A O 1
ATOM 1676 N N . ASN A 1 208 ? -7.498 -7.211 -11.376 1.00 94.81 208 ASN A N 1
ATOM 1677 C CA . ASN A 1 208 ? -8.555 -6.790 -10.459 1.00 94.81 208 ASN A CA 1
ATOM 1678 C C . ASN A 1 208 ? -9.975 -6.903 -11.042 1.00 94.81 208 ASN A C 1
ATOM 1680 O O . ASN A 1 208 ? -10.938 -6.888 -10.274 1.00 94.81 208 ASN A O 1
ATOM 1684 N N . PHE A 1 209 ? -10.128 -6.991 -12.370 1.00 94.88 209 PHE A N 1
ATOM 1685 C CA . PHE A 1 209 ? -11.441 -7.020 -13.032 1.00 94.88 209 PHE A CA 1
ATOM 1686 C C . PHE A 1 209 ? -11.625 -8.139 -14.064 1.00 94.88 209 PHE A C 1
ATOM 1688 O O . PHE A 1 209 ? -12.770 -8.476 -14.351 1.00 94.88 209 PHE A O 1
ATOM 1695 N N . GLU A 1 210 ? -10.553 -8.714 -14.616 1.00 92.88 210 GLU A N 1
ATOM 1696 C CA . GLU A 1 210 ? -10.638 -9.747 -15.668 1.00 92.88 210 GLU A CA 1
ATOM 1697 C C . GLU A 1 210 ? -10.227 -11.146 -15.164 1.00 92.88 210 GLU A C 1
ATOM 1699 O O . GLU A 1 210 ? -10.211 -12.097 -15.939 1.00 92.88 210 GLU A O 1
ATOM 1704 N N . GLY A 1 211 ? -9.926 -11.293 -13.867 1.00 87.88 211 GLY A N 1
ATOM 1705 C CA . GLY A 1 211 ? -9.672 -12.591 -13.230 1.00 87.88 211 GLY A CA 1
ATOM 1706 C C . GLY A 1 211 ? -8.282 -13.178 -13.488 1.00 87.88 211 GLY A C 1
ATOM 1707 O O . GLY A 1 211 ? -8.085 -14.374 -13.285 1.00 87.88 211 GLY A O 1
ATOM 1708 N N . TYR A 1 212 ? -7.315 -12.368 -13.935 1.00 88.19 212 TYR A N 1
ATOM 1709 C CA . TYR A 1 212 ? -5.933 -12.830 -14.082 1.00 88.19 212 TYR A CA 1
ATOM 1710 C C . TYR A 1 212 ? -5.304 -13.149 -12.724 1.00 88.19 212 TYR A C 1
ATOM 1712 O O . TYR A 1 212 ? -5.513 -12.434 -11.742 1.00 88.19 212 TYR A O 1
ATOM 1720 N N . ASP A 1 213 ? -4.468 -14.188 -12.693 1.00 85.62 213 ASP A N 1
ATOM 1721 C CA . ASP A 1 213 ? -3.759 -14.577 -11.479 1.00 85.62 213 ASP A CA 1
ATOM 1722 C C . ASP A 1 213 ? -2.727 -13.510 -11.075 1.00 85.62 213 ASP A C 1
ATOM 1724 O O . ASP A 1 213 ? -1.786 -13.200 -11.812 1.00 85.62 213 ASP A O 1
ATOM 1728 N N . HIS A 1 214 ? -2.903 -12.953 -9.878 1.00 83.88 214 HIS A N 1
ATOM 1729 C CA . HIS A 1 214 ? -1.995 -11.973 -9.286 1.00 83.88 214 HIS A CA 1
ATOM 1730 C C . HIS A 1 214 ? -0.643 -12.591 -8.896 1.00 83.88 214 HIS A C 1
ATOM 1732 O O . HIS A 1 214 ? 0.361 -11.880 -8.850 1.00 83.88 214 HIS A O 1
ATOM 1738 N N . ARG A 1 215 ? -0.578 -13.910 -8.663 1.00 82.19 215 ARG A N 1
ATOM 1739 C CA . ARG A 1 215 ? 0.658 -14.614 -8.278 1.00 82.19 215 ARG A CA 1
ATOM 1740 C C . ARG A 1 215 ? 1.726 -14.541 -9.365 1.00 82.19 215 ARG A C 1
ATOM 1742 O O . ARG A 1 215 ? 2.907 -14.427 -9.053 1.00 82.19 215 ARG A O 1
ATOM 1749 N N . LEU A 1 216 ? 1.318 -14.481 -10.633 1.00 78.12 216 LEU A N 1
ATOM 1750 C CA . LEU A 1 216 ? 2.230 -14.311 -11.770 1.00 78.12 216 LEU A CA 1
ATOM 1751 C C . LEU A 1 216 ? 3.015 -12.997 -11.704 1.00 78.12 216 LEU A C 1
ATOM 1753 O O . LEU A 1 216 ? 4.164 -12.931 -12.140 1.00 78.12 216 LEU A O 1
ATOM 1757 N N . PHE A 1 217 ? 2.411 -11.943 -11.148 1.00 76.06 217 PHE A N 1
ATOM 1758 C CA . PHE A 1 217 ? 3.097 -10.670 -10.952 1.00 76.06 217 PHE A CA 1
ATOM 1759 C C . PHE A 1 217 ? 4.118 -10.756 -9.803 1.00 76.06 217 PHE A C 1
ATOM 1761 O O . PHE A 1 217 ? 5.201 -10.173 -9.884 1.00 76.06 217 PHE A O 1
ATOM 1768 N N . ARG A 1 218 ? 3.821 -11.565 -8.776 1.00 72.25 218 ARG A N 1
ATOM 1769 C CA . ARG A 1 218 ? 4.699 -11.818 -7.623 1.00 72.25 218 ARG A CA 1
ATOM 1770 C C . ARG A 1 218 ? 5.941 -12.642 -7.962 1.00 72.25 218 ARG A C 1
ATOM 1772 O O . ARG A 1 218 ? 6.981 -12.438 -7.346 1.00 72.25 218 ARG A O 1
ATOM 1779 N N . GLU A 1 219 ? 5.885 -13.486 -8.991 1.00 77.56 219 GLU A N 1
ATOM 1780 C CA . GLU A 1 219 ? 7.061 -14.210 -9.504 1.00 77.56 219 GLU A CA 1
ATOM 1781 C C . GLU A 1 219 ? 8.151 -13.280 -10.067 1.00 77.56 219 GLU A C 1
ATOM 1783 O O . GLU A 1 219 ? 9.274 -13.723 -10.309 1.00 77.56 219 GLU A O 1
ATOM 1788 N N . ARG A 1 220 ? 7.837 -11.994 -10.305 1.00 73.50 220 ARG A N 1
ATOM 1789 C CA . ARG A 1 220 ? 8.759 -10.978 -10.853 1.00 73.50 220 ARG A CA 1
ATOM 1790 C C . ARG A 1 220 ? 9.420 -11.416 -12.168 1.00 73.50 220 ARG A C 1
ATOM 1792 O O . ARG A 1 220 ? 10.506 -10.958 -12.525 1.00 73.50 220 ARG A O 1
ATOM 1799 N N . ASN A 1 221 ? 8.745 -12.286 -12.920 1.00 79.25 221 ASN A N 1
ATOM 1800 C CA . ASN A 1 221 ? 9.212 -12.781 -14.204 1.00 79.25 221 ASN A CA 1
ATOM 1801 C C . ASN A 1 221 ? 8.812 -11.811 -15.323 1.00 79.25 221 ASN A C 1
ATOM 1803 O O . ASN A 1 221 ? 7.629 -11.628 -15.617 1.00 79.25 221 ASN A O 1
ATOM 1807 N N . LEU A 1 222 ? 9.809 -11.222 -15.988 1.00 75.31 222 LEU A N 1
ATOM 1808 C CA . LEU A 1 222 ? 9.606 -10.243 -17.059 1.00 75.31 222 LEU A CA 1
ATOM 1809 C C . LEU A 1 222 ? 8.733 -10.769 -18.204 1.00 75.31 222 LEU A C 1
ATOM 1811 O O . LEU A 1 222 ? 7.927 -10.009 -18.727 1.00 75.31 222 LEU A O 1
ATOM 1815 N N . ALA A 1 223 ? 8.846 -12.047 -18.580 1.00 79.12 223 ALA A N 1
ATOM 1816 C CA . ALA A 1 223 ? 8.036 -12.621 -19.652 1.00 79.12 223 ALA A CA 1
ATOM 1817 C C . ALA A 1 223 ? 6.557 -12.731 -19.249 1.00 79.12 223 ALA A C 1
ATOM 1819 O O . ALA A 1 223 ? 5.677 -12.436 -20.060 1.00 79.12 223 ALA A O 1
ATOM 1820 N N . ASN A 1 224 ? 6.281 -13.103 -17.996 1.00 80.88 224 ASN A N 1
ATOM 1821 C CA . ASN A 1 224 ? 4.918 -13.157 -17.465 1.00 80.88 224 ASN A CA 1
ATOM 1822 C C . ASN A 1 224 ? 4.324 -11.748 -17.356 1.00 80.88 224 ASN A C 1
ATOM 1824 O O . ASN A 1 224 ? 3.220 -11.517 -17.842 1.00 80.88 224 ASN A O 1
ATOM 1828 N N . ILE A 1 225 ? 5.091 -10.783 -16.841 1.00 81.00 225 ILE A N 1
ATOM 1829 C CA . ILE A 1 225 ? 4.677 -9.375 -16.779 1.00 81.00 225 ILE A CA 1
ATOM 1830 C C . ILE A 1 225 ? 4.380 -8.838 -18.187 1.00 81.00 225 ILE A C 1
ATOM 1832 O O . ILE A 1 225 ? 3.342 -8.212 -18.396 1.00 81.00 225 ILE A O 1
ATOM 1836 N N . LEU A 1 226 ? 5.232 -9.125 -19.178 1.00 81.44 226 LEU A N 1
ATOM 1837 C CA . LEU A 1 226 ? 5.039 -8.679 -20.561 1.00 81.44 226 LEU A CA 1
ATOM 1838 C C . LEU A 1 226 ? 3.716 -9.205 -21.146 1.00 81.44 226 LEU A C 1
ATOM 1840 O O . LEU A 1 226 ? 2.961 -8.431 -21.730 1.00 81.44 226 LEU A O 1
ATOM 1844 N N . LYS A 1 227 ? 3.390 -10.487 -20.923 1.00 81.31 227 LYS A N 1
ATOM 1845 C CA . LYS A 1 227 ? 2.104 -11.093 -21.329 1.00 81.31 227 LYS A CA 1
ATOM 1846 C C . LYS A 1 227 ? 0.888 -10.449 -20.656 1.00 81.31 227 LYS A C 1
ATOM 1848 O O . LYS A 1 227 ? -0.220 -10.537 -21.171 1.00 81.31 227 LYS A O 1
ATOM 1853 N N . MET A 1 228 ? 1.062 -9.829 -19.490 1.00 78.94 228 MET A N 1
ATOM 1854 C CA . MET A 1 228 ? -0.012 -9.094 -18.819 1.00 78.94 228 MET A CA 1
ATOM 1855 C C . MET A 1 228 ? -0.148 -7.667 -19.368 1.00 78.94 228 MET A C 1
ATOM 1857 O O . MET A 1 228 ? -1.253 -7.131 -19.401 1.00 78.94 228 MET A O 1
ATOM 1861 N N . VAL A 1 229 ? 0.932 -7.049 -19.851 1.00 81.38 229 VAL A N 1
ATOM 1862 C CA . VAL A 1 229 ? 0.900 -5.691 -20.428 1.00 81.38 229 VAL A CA 1
ATOM 1863 C C . VAL A 1 229 ? 0.275 -5.650 -21.826 1.00 81.38 229 VAL A C 1
ATOM 1865 O O . VAL A 1 229 ? -0.461 -4.703 -22.137 1.00 81.38 229 VAL A O 1
ATOM 1868 N N . PHE A 1 230 ? 0.596 -6.636 -22.665 1.00 78.19 230 PHE A N 1
ATOM 1869 C CA . PHE A 1 230 ? 0.097 -6.762 -24.040 1.00 78.19 230 PHE A CA 1
ATOM 1870 C C . PHE A 1 230 ? -1.106 -7.701 -24.116 1.00 78.19 230 PHE A C 1
ATOM 1872 O O . PHE A 1 230 ? -1.946 -7.472 -25.005 1.00 78.19 230 PHE A O 1
#

Sequence (230 aa):
MYPAEEVTTDNESHVLVYGIDHSIKSGLSLHEVLDEAKKQNAVTTAPHPFSLLDALREDSVYCDLVEAFNSSNVDVYSNLRAKKFAKEKSLHVVAGSDSHVQSTIGRSTNLIHSENKLDNVIAAMKHHKIIIENTGYVQPKEALEHIRYKIQNSAFFIDKYTSQFYPRALWPIKILYKLYMVNPEGIFWNMFYRMSIVALRRISKKINFEGYDHRLFRERNLANILKMVF

Foldseek 3Di:
DFDKDWAQELQRATKIKTQAPDDDDHHHHPVSSVVNSVVRLIFIEFELQLDLARHVPPVRLVGQEYELEEQAPLLVLSSVLSVVSCVVSVHQYAHYQPDPDPVSPPQWDKDFPAPPDRVRRRVSSNVSSIGTDHHHHDDLVSVLVNVLVCCVVCVVVVLVVCCVPPVVCNVVVVVVVVVCNVCVPDPVNSVVVVVVSLQSNQLSCCVSPVVDDSVLVNVVDPVSSVVSSD